Protein AF-A0A7S0GDA2-F1 (afdb_monomer_lite)

Radius of gyration: 19.54 Å; chains: 1; bounding box: 52×42×64 Å

pLDDT: mean 81.96, std 20.24, range [25.19, 98.5]

Secondary structure (DSSP, 8-state):
-HHHHHTTTTS---------SHHHHTTB-TTS-B-HHHHHHHHHHHHHHHT--HHHHHHHHHHHHHHHHHHHHHHHHT---HHHHHHHHHHHHHHHHHHHHHHHHHTT--EEEE-GGGGT-EE-S-TTSPPBPTTHHHHHHHHHHHTS-TTSEEEE-SSEEEETTS-EEE--TTHHHHHHHHHHHHTT-S-EEEEESSSSSBSS-TTT-TT--B-SEEEHHHHHHHHHTT-TTS-HHHHHHHHHHT--EEEEESS-TTS--EEEES--SS----------

Sequence (280 aa):
YGGIVDDMKVFYCIFCFSISSLPVCLFMKKDGFVDVGALRRLHEVAIDKFDFPKETRDEVTALLNECEDMLNGVRLLQELSPKSLDQLVSYGERISVRIMAARLNQIGVAAKSYDAWEVGIITDSTFGDADILKSSAESIRGIFETQVDPNVVAVVTGFIGKDDNGRITTLGRGGSDLTATAIGSACDLDEIQVWKDVDGILTSDPRVVPNASPVRFVSFEEASELAYFGAQVLHPIAMRPAMKKNIPVRVKNSYNPSHEGTVIKKEHDGTHLVSYKIQE

Foldseek 3Di:
DVVVVVVPQPDLDAALDPPPLCLQVVLCPPVRDRPLVVSVVVLVCLCVVLVFDPVLVVVLVVLSVVLVVLSVVCVVVVDADLLSVLSNSQSVLQNVLSSVCRVCVVVVAAADEDELVLLQQEWAPPRQATDGDPRSLVSNQVCCVPPDDPSYHYHYHFQWYAYPVRGIGGNHDQRSLLSQLSNCLSNVPQEGEDEDADLAQWLDDCVVPVPTDADAEAELVRVAVCVVVPSVQGHNNSCVSCQVSQHWYFYHYPVCRPRSYYIYGHDDPDDYSDDPPPDD

InterPro domains:
  IPR001048 Aspartate/glutamate/uridylate kinase [PF00696] (70-253)
  IPR001341 Aspartate kinase [TIGR00657] (36-269)
  IPR036393 Acetylglutamate kinase-like superfamily [G3DSA:3.40.1160.10] (109-264)
  IPR036393 Acetylglutamate kinase-like superfamily [SSF53633] (56-267)
  IPR042199 Aspartokinase/Bifunctional aspartokinase/homoserine dehydrogenase, catalytic domain [G3DSA:1.20.120.1320] (36-108)

Organism: NCBI:txid420281

Structure (mmCIF, N/CA/C/O backbone):
data_AF-A0A7S0GDA2-F1
#
_entry.id   AF-A0A7S0GDA2-F1
#
loop_
_atom_site.group_PDB
_atom_site.id
_atom_site.type_symbol
_atom_site.label_atom_id
_atom_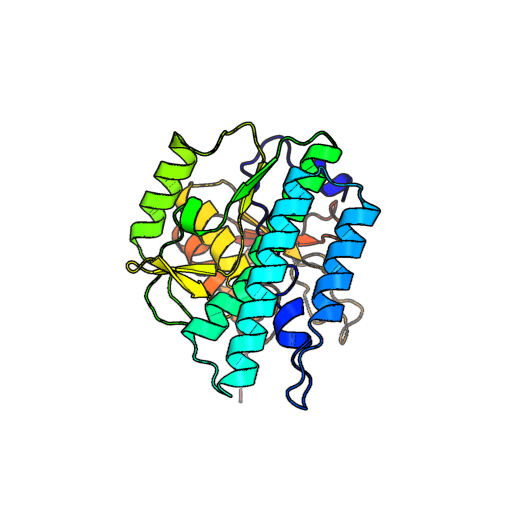site.label_alt_id
_atom_site.label_comp_id
_atom_site.label_asym_id
_atom_site.label_entity_id
_atom_site.label_seq_id
_atom_site.pdbx_PDB_ins_code
_atom_site.Cartn_x
_atom_site.Cartn_y
_atom_site.Cartn_z
_atom_site.occupancy
_atom_site.B_iso_or_equiv
_atom_site.auth_seq_id
_atom_site.auth_comp_id
_atom_site.auth_asym_id
_atom_site.auth_atom_id
_atom_site.pdbx_PDB_model_num
ATOM 1 N N . TYR A 1 1 ? -8.285 -15.935 -3.862 1.00 29.84 1 TYR A N 1
ATOM 2 C CA . TYR A 1 1 ? -8.370 -14.920 -4.937 1.00 29.84 1 TYR A CA 1
ATOM 3 C C . TYR A 1 1 ? -9.804 -14.633 -5.363 1.00 29.84 1 TYR A C 1
ATOM 5 O O . TYR A 1 1 ? -10.265 -13.572 -4.986 1.00 29.84 1 TYR A O 1
ATOM 13 N N . GLY A 1 2 ? -10.532 -15.535 -6.045 1.00 25.95 2 GLY A N 1
ATOM 14 C CA . GLY A 1 2 ? -11.893 -15.251 -6.558 1.00 25.95 2 GLY A CA 1
ATOM 15 C C . GLY A 1 2 ? -12.854 -14.604 -5.547 1.00 25.95 2 GLY A C 1
ATOM 16 O O . GLY A 1 2 ? -13.304 -13.492 -5.773 1.00 25.95 2 GLY A O 1
ATOM 17 N N . GLY A 1 3 ? -13.059 -15.220 -4.377 1.00 30.52 3 GLY A N 1
ATOM 18 C CA . GLY A 1 3 ? -13.956 -14.669 -3.347 1.00 30.52 3 GLY A CA 1
ATOM 19 C C . GLY A 1 3 ? -13.517 -13.345 -2.702 1.00 30.52 3 GLY A C 1
ATOM 20 O O . GLY A 1 3 ? -14.334 -12.707 -2.059 1.00 30.52 3 GLY A O 1
ATOM 21 N N . ILE A 1 4 ? -12.263 -12.904 -2.876 1.00 43.06 4 ILE A N 1
ATOM 22 C CA . ILE A 1 4 ? -11.849 -11.556 -2.443 1.00 43.06 4 ILE A CA 1
ATOM 23 C C . ILE A 1 4 ? -12.366 -10.516 -3.452 1.00 43.06 4 ILE A C 1
ATOM 25 O O . ILE A 1 4 ? -12.653 -9.397 -3.062 1.00 43.06 4 ILE A O 1
ATOM 29 N N . VAL A 1 5 ? -12.499 -10.883 -4.737 1.00 39.38 5 VAL A N 1
ATOM 30 C CA . VAL A 1 5 ? -12.860 -9.988 -5.854 1.00 39.38 5 VAL A CA 1
ATOM 31 C C . VAL A 1 5 ? -14.345 -9.636 -5.881 1.00 39.38 5 VAL A C 1
ATOM 33 O O . VAL A 1 5 ? -14.692 -8.505 -6.213 1.00 39.38 5 VAL A O 1
ATOM 36 N N . ASP A 1 6 ? -15.228 -10.563 -5.511 1.00 31.50 6 ASP A N 1
ATOM 37 C CA . ASP A 1 6 ? -16.669 -10.288 -5.516 1.00 31.50 6 ASP A CA 1
ATOM 38 C C . ASP A 1 6 ? -17.107 -9.297 -4.419 1.00 31.50 6 ASP A C 1
ATOM 40 O O . ASP A 1 6 ? -18.007 -8.496 -4.674 1.00 31.50 6 ASP A O 1
ATOM 44 N N . ASP A 1 7 ? -16.409 -9.260 -3.275 1.00 37.41 7 ASP A N 1
ATOM 45 C CA . ASP A 1 7 ? -16.597 -8.261 -2.204 1.00 37.41 7 ASP A CA 1
ATOM 46 C C . ASP A 1 7 ? -16.145 -6.833 -2.617 1.00 37.41 7 ASP A C 1
ATOM 48 O O . ASP A 1 7 ? -16.533 -5.858 -1.977 1.00 37.41 7 ASP A O 1
ATOM 52 N N . MET A 1 8 ? -15.338 -6.662 -3.680 1.00 39.38 8 MET A N 1
ATOM 53 C CA . MET A 1 8 ? -14.699 -5.368 -4.019 1.00 39.38 8 MET A CA 1
ATOM 54 C C . MET A 1 8 ? -15.615 -4.354 -4.728 1.00 39.38 8 MET A C 1
ATOM 56 O O . MET A 1 8 ? -15.217 -3.211 -4.934 1.00 39.38 8 MET A O 1
ATOM 60 N N . LYS A 1 9 ? -16.817 -4.748 -5.164 1.00 26.55 9 LYS A N 1
ATOM 61 C CA . LYS A 1 9 ? -17.575 -4.048 -6.228 1.00 26.55 9 LYS A CA 1
ATOM 62 C C . LYS A 1 9 ? -18.143 -2.656 -5.886 1.00 26.55 9 LYS A C 1
ATOM 64 O O . LYS A 1 9 ? -18.788 -2.068 -6.750 1.00 26.55 9 LYS A O 1
ATOM 69 N N . VAL A 1 10 ? -17.950 -2.134 -4.668 1.00 25.19 10 VAL A N 1
ATOM 70 C CA . VAL A 1 10 ? -18.546 -0.852 -4.209 1.00 25.19 10 VAL A CA 1
ATOM 71 C C . VAL A 1 10 ? -17.564 0.043 -3.421 1.00 25.19 10 VAL A C 1
ATOM 73 O O . VAL A 1 10 ? -17.940 1.126 -2.988 1.00 25.19 10 VAL A O 1
ATOM 76 N N . PHE A 1 11 ? -16.296 -0.348 -3.250 1.00 28.67 11 PHE A N 1
ATOM 77 C CA . PHE A 1 11 ? -15.336 0.408 -2.429 1.00 28.67 11 PHE A CA 1
ATOM 78 C C . PHE A 1 11 ? -14.127 0.899 -3.232 1.00 28.67 11 PHE A C 1
ATOM 80 O O . PHE A 1 11 ? -13.649 0.210 -4.132 1.00 28.67 11 PHE A O 1
ATOM 87 N N . TYR A 1 12 ? -13.570 2.052 -2.834 1.00 30.59 12 TYR A N 1
ATOM 88 C CA . TYR A 1 12 ? -12.212 2.485 -3.196 1.00 30.59 12 TYR A CA 1
ATOM 89 C C . TYR A 1 12 ? -11.180 1.526 -2.560 1.00 30.59 12 TYR A C 1
ATOM 91 O O . TYR A 1 12 ? -10.489 1.856 -1.595 1.00 30.59 12 TYR A O 1
ATOM 99 N N . CYS A 1 13 ? -11.110 0.292 -3.061 1.00 33.75 13 CYS A N 1
ATOM 100 C CA . CYS A 1 13 ? -10.237 -0.754 -2.539 1.00 33.75 13 CYS A CA 1
ATOM 101 C C . CYS A 1 13 ? -8.794 -0.536 -2.993 1.00 33.75 13 CYS A C 1
ATOM 103 O O . CYS A 1 13 ? -8.382 -0.973 -4.067 1.00 33.75 13 CYS A O 1
ATOM 105 N N . ILE A 1 14 ? -8.012 0.104 -2.128 1.00 42.28 14 ILE A N 1
ATOM 106 C CA . ILE A 1 14 ? -6.579 0.285 -2.331 1.00 42.28 14 ILE A CA 1
ATOM 107 C C . ILE A 1 14 ? -5.850 -0.989 -1.918 1.00 42.28 14 ILE A C 1
ATOM 109 O O . ILE A 1 14 ? -5.727 -1.308 -0.734 1.00 42.28 14 ILE A O 1
ATOM 113 N N . PHE A 1 15 ? -5.336 -1.713 -2.910 1.00 40.47 15 PHE A N 1
ATOM 114 C CA . PHE A 1 15 ? -4.538 -2.914 -2.677 1.00 40.47 15 PHE A CA 1
ATOM 115 C C . PHE A 1 15 ? -3.105 -2.562 -2.298 1.00 40.47 15 PHE A C 1
ATOM 117 O O . PHE A 1 15 ? -2.205 -2.591 -3.132 1.00 40.47 15 PHE A O 1
ATOM 124 N N . CYS A 1 16 ? -2.905 -2.284 -1.012 1.00 40.16 16 CYS A N 1
ATOM 125 C CA . CYS A 1 16 ? -1.583 -2.195 -0.414 1.00 40.16 16 CYS A CA 1
ATOM 126 C C . CYS A 1 16 ? -1.010 -3.609 -0.217 1.00 40.16 16 CYS A C 1
ATOM 128 O O . CYS A 1 16 ? -1.287 -4.290 0.776 1.00 40.16 16 CYS A O 1
ATOM 130 N N . PHE A 1 17 ? -0.287 -4.105 -1.222 1.00 38.12 17 PHE A N 1
ATOM 131 C CA . PHE A 1 17 ? 0.071 -5.518 -1.302 1.00 38.12 17 PHE A CA 1
ATOM 132 C C . PHE A 1 17 ? 1.356 -5.832 -0.536 1.00 38.12 17 PHE A C 1
ATOM 134 O O . PHE A 1 17 ? 2.440 -5.852 -1.110 1.00 38.12 17 PHE A O 1
ATOM 141 N N . SER A 1 18 ? 1.228 -6.191 0.743 1.00 33.31 18 SER A N 1
ATOM 142 C CA . SER A 1 18 ? 2.337 -6.799 1.485 1.00 33.31 18 SER A CA 1
ATOM 143 C C . SER A 1 18 ? 2.575 -8.255 1.033 1.00 33.31 18 SER A C 1
ATOM 145 O O . SER A 1 18 ? 2.450 -9.200 1.814 1.00 33.31 18 SER A O 1
ATOM 147 N N . ILE A 1 19 ? 3.023 -8.447 -0.221 1.00 30.78 19 ILE A N 1
ATOM 148 C CA . ILE A 1 19 ? 4.157 -9.361 -0.401 1.00 30.78 19 ILE A CA 1
ATOM 149 C C . ILE A 1 19 ? 5.263 -8.684 0.383 1.00 30.78 19 ILE A C 1
ATOM 151 O O . ILE A 1 19 ? 5.891 -7.740 -0.084 1.00 30.78 19 ILE A O 1
ATOM 155 N N . SER A 1 20 ? 5.422 -9.161 1.615 1.00 30.55 20 SER A N 1
ATOM 156 C CA . SER A 1 20 ? 6.565 -8.935 2.484 1.00 30.55 20 SER A CA 1
ATOM 157 C C . SER A 1 20 ? 7.797 -8.543 1.673 1.00 30.55 20 SER A C 1
ATOM 159 O O . SER A 1 20 ? 8.184 -9.319 0.803 1.00 30.55 20 SER A O 1
ATOM 161 N N . SER A 1 21 ? 8.463 -7.433 1.992 1.00 32.88 21 SER A N 1
ATOM 162 C CA . SER A 1 21 ? 9.681 -6.927 1.321 1.00 32.88 21 SER A C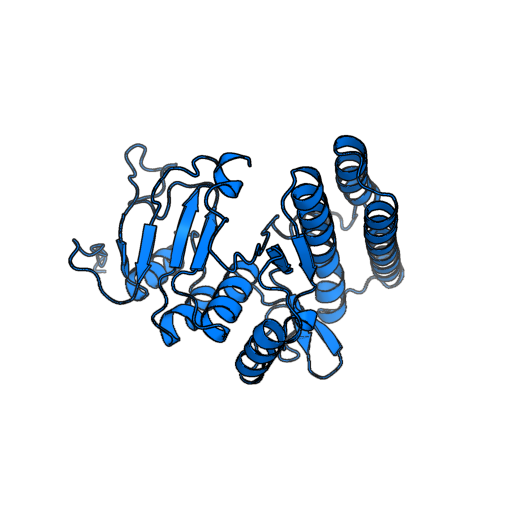A 1
ATOM 163 C C . SER A 1 21 ? 10.916 -7.858 1.417 1.00 32.88 21 SER A C 1
ATOM 165 O O . SER A 1 21 ? 12.040 -7.511 1.050 1.00 32.88 21 SER A O 1
ATOM 167 N N . LEU A 1 22 ? 10.691 -9.100 1.847 1.00 33.91 22 LEU A N 1
ATOM 168 C CA . LEU A 1 22 ? 11.604 -10.230 1.871 1.00 33.91 22 LEU A CA 1
ATOM 169 C C . LEU A 1 22 ? 12.235 -10.598 0.514 1.00 33.91 22 LEU A C 1
ATOM 171 O O . LEU A 1 22 ? 13.381 -11.018 0.574 1.00 33.91 22 LEU A O 1
ATOM 175 N N . PRO A 1 23 ? 11.638 -10.461 -0.690 1.00 37.75 23 PRO A N 1
ATOM 176 C CA . PRO A 1 23 ? 12.334 -10.820 -1.924 1.00 37.75 23 PRO A CA 1
ATOM 177 C C . PRO A 1 23 ? 13.719 -10.183 -2.052 1.00 37.75 23 PRO A C 1
ATOM 179 O O . PRO A 1 23 ? 14.659 -10.879 -2.398 1.00 37.75 23 PRO A O 1
ATOM 182 N N . VAL A 1 24 ? 13.904 -8.911 -1.690 1.00 36.09 24 VAL A N 1
ATOM 183 C CA . VAL A 1 24 ? 15.228 -8.274 -1.802 1.00 36.09 24 VAL A CA 1
ATOM 184 C C . VAL A 1 24 ? 16.072 -8.482 -0.534 1.00 36.09 24 VAL A C 1
ATOM 186 O O . VAL A 1 24 ? 17.230 -8.884 -0.633 1.00 36.09 24 VAL A O 1
ATOM 189 N N . CYS A 1 25 ? 15.498 -8.312 0.665 1.00 33.16 25 CYS A N 1
ATOM 190 C CA . CYS A 1 25 ? 16.247 -8.478 1.922 1.00 33.16 25 CYS A CA 1
ATOM 191 C C . CYS A 1 25 ? 16.570 -9.939 2.290 1.00 33.16 25 CYS A C 1
ATOM 193 O O . CYS A 1 25 ? 17.625 -10.197 2.860 1.00 33.16 25 CYS A O 1
ATOM 195 N N . LEU A 1 26 ? 15.708 -10.907 1.974 1.00 32.47 26 LEU A N 1
ATOM 196 C CA . LEU A 1 26 ? 15.923 -12.333 2.266 1.00 32.47 26 LEU A CA 1
ATOM 197 C C . LEU A 1 26 ? 16.883 -12.990 1.259 1.00 32.47 26 LEU A C 1
ATOM 199 O O . LEU A 1 26 ? 17.512 -13.994 1.592 1.00 32.47 26 LEU A O 1
ATOM 203 N N . PHE A 1 27 ? 17.041 -12.422 0.053 1.00 36.97 27 PHE A N 1
ATOM 204 C CA . PHE A 1 27 ? 18.112 -12.834 -0.862 1.00 36.97 27 PHE A CA 1
ATOM 205 C C . PHE A 1 27 ? 19.490 -12.290 -0.470 1.00 36.97 27 PHE A C 1
ATOM 207 O O . PHE A 1 27 ? 20.475 -12.810 -0.989 1.00 36.97 27 PHE A O 1
ATOM 214 N N . MET A 1 28 ? 19.607 -11.360 0.487 1.00 38.47 28 MET A N 1
ATOM 215 C CA . MET A 1 28 ? 20.886 -11.095 1.156 1.00 38.47 28 MET A CA 1
ATOM 216 C C . MET A 1 28 ? 21.227 -12.284 2.065 1.00 38.47 28 MET A C 1
ATOM 218 O O . MET A 1 28 ? 20.843 -12.332 3.236 1.00 38.47 28 MET A O 1
ATOM 222 N N . LYS A 1 29 ? 21.956 -13.275 1.531 1.00 35.09 29 LYS A N 1
ATOM 223 C CA . LYS A 1 29 ? 22.494 -14.357 2.366 1.00 35.09 29 LYS A CA 1
ATOM 224 C C . LYS A 1 29 ? 23.378 -13.779 3.468 1.00 35.09 29 LYS A C 1
ATOM 226 O O . LYS A 1 29 ? 24.030 -12.752 3.295 1.00 35.09 29 LYS A O 1
ATOM 231 N N . LYS A 1 30 ? 23.489 -14.535 4.563 1.00 39.50 30 LYS A N 1
ATOM 232 C CA . LYS A 1 30 ? 24.365 -14.255 5.715 1.00 39.50 30 LYS A CA 1
ATOM 233 C C . LYS A 1 30 ? 25.849 -14.051 5.340 1.00 39.50 30 LYS A C 1
ATOM 235 O O . LYS A 1 30 ? 26.601 -13.512 6.141 1.00 39.50 30 LYS A O 1
ATOM 240 N N . ASP A 1 31 ? 26.222 -14.444 4.120 1.00 45.25 31 ASP A N 1
ATOM 241 C CA . ASP A 1 31 ? 27.558 -14.363 3.520 1.00 45.25 31 ASP A CA 1
ATOM 242 C C . ASP A 1 31 ? 27.729 -13.173 2.540 1.00 45.25 31 ASP A C 1
ATOM 244 O O . ASP A 1 31 ? 28.700 -13.127 1.788 1.00 45.25 31 ASP A O 1
ATOM 248 N N . GLY A 1 32 ? 26.773 -12.236 2.476 1.00 51.00 32 GLY A N 1
ATOM 249 C CA . GLY A 1 32 ? 26.854 -11.021 1.644 1.00 51.00 32 GLY A CA 1
ATOM 250 C C . GLY A 1 32 ? 26.551 -11.204 0.148 1.00 51.00 32 GLY A C 1
ATOM 251 O O . GLY A 1 32 ? 26.599 -10.239 -0.611 1.00 51.00 32 GLY A O 1
ATOM 252 N N . PHE A 1 33 ? 26.206 -12.416 -0.294 1.00 54.00 33 PHE A N 1
ATOM 253 C CA . PHE A 1 33 ? 25.793 -12.687 -1.675 1.00 54.00 33 PHE A CA 1
ATOM 254 C C . PHE A 1 33 ? 24.285 -12.508 -1.871 1.00 54.00 33 PHE A C 1
ATOM 256 O O . PHE A 1 33 ? 23.493 -13.131 -1.162 1.00 54.00 33 PHE A O 1
ATOM 263 N N . VAL A 1 34 ? 23.909 -11.736 -2.895 1.00 60.56 34 VAL A N 1
ATOM 264 C CA . VAL A 1 34 ? 22.533 -11.624 -3.401 1.00 60.56 34 VAL A CA 1
ATOM 265 C C . VAL A 1 34 ? 22.393 -12.461 -4.672 1.00 60.56 34 VAL A C 1
ATOM 267 O O . VAL A 1 34 ? 23.070 -12.187 -5.662 1.00 60.56 34 VAL A O 1
ATOM 270 N N . ASP A 1 35 ? 21.523 -13.481 -4.669 1.00 66.62 35 ASP A N 1
ATOM 271 C CA . ASP A 1 35 ? 21.169 -14.216 -5.899 1.00 66.62 35 ASP A CA 1
ATOM 272 C C . ASP A 1 35 ? 20.150 -13.404 -6.706 1.00 66.62 35 ASP A C 1
ATOM 274 O O . ASP A 1 35 ? 18.941 -13.638 -6.676 1.00 66.62 35 ASP A O 1
ATOM 278 N N . VAL A 1 36 ? 20.684 -12.429 -7.440 1.00 68.19 36 VAL A N 1
ATOM 279 C CA . VAL A 1 36 ? 19.959 -11.596 -8.405 1.00 68.19 36 VAL A CA 1
ATOM 280 C C . VAL A 1 36 ? 19.147 -12.461 -9.383 1.00 68.19 36 VAL A C 1
ATOM 282 O O . VAL A 1 36 ? 17.979 -12.184 -9.658 1.00 68.19 36 VAL A O 1
ATOM 285 N N . GLY A 1 37 ? 19.723 -13.581 -9.830 1.00 73.12 37 GLY A N 1
ATOM 286 C CA . GLY A 1 37 ? 19.054 -14.519 -10.723 1.00 73.12 37 GLY A CA 1
ATOM 287 C C . GLY A 1 37 ? 17.836 -15.195 -10.089 1.00 73.12 37 GLY A C 1
ATOM 288 O O . GLY A 1 37 ? 16.884 -15.498 -10.801 1.00 73.12 37 GLY A O 1
ATOM 289 N N . ALA A 1 38 ? 17.819 -15.435 -8.775 1.00 71.56 38 ALA A N 1
ATOM 290 C CA . ALA A 1 38 ? 16.647 -15.983 -8.088 1.00 71.56 38 ALA A CA 1
ATOM 291 C C . ALA A 1 38 ? 15.507 -14.964 -7.997 1.00 71.56 38 ALA A C 1
ATOM 293 O O . ALA A 1 38 ? 14.356 -15.335 -8.234 1.00 71.56 38 ALA A O 1
ATOM 294 N N . LEU A 1 39 ? 15.827 -13.694 -7.723 1.00 71.75 39 LEU A N 1
ATOM 295 C CA . LEU A 1 39 ? 14.851 -12.603 -7.741 1.00 71.75 39 LEU A CA 1
ATOM 296 C C . LEU A 1 39 ? 14.214 -12.468 -9.130 1.00 71.75 39 LEU A C 1
ATOM 298 O O . LEU A 1 39 ? 12.988 -12.429 -9.242 1.00 71.75 39 LEU A O 1
ATOM 302 N N . ARG A 1 40 ? 15.035 -12.468 -10.185 1.00 80.75 40 ARG A N 1
ATOM 303 C CA . ARG A 1 40 ? 14.584 -12.446 -11.581 1.00 80.75 40 ARG A CA 1
ATOM 304 C C . ARG A 1 40 ? 13.694 -13.647 -11.918 1.00 80.75 40 ARG A C 1
ATOM 306 O O . ARG A 1 40 ? 12.547 -13.454 -12.315 1.00 80.75 40 ARG A O 1
ATOM 313 N N . ARG A 1 41 ? 14.171 -14.877 -11.672 1.00 81.56 41 ARG A N 1
ATOM 314 C CA . ARG A 1 41 ? 13.423 -16.124 -11.943 1.00 81.56 41 ARG A CA 1
ATOM 315 C C . ARG A 1 41 ? 12.049 -16.146 -11.270 1.00 81.56 41 ARG A C 1
ATOM 317 O O . ARG A 1 41 ? 11.100 -16.626 -11.876 1.00 81.56 41 ARG A O 1
ATOM 324 N N . LEU A 1 42 ? 11.925 -15.637 -10.040 1.00 78.62 42 LEU A N 1
ATOM 325 C CA . LEU A 1 42 ? 10.645 -15.594 -9.322 1.00 78.62 42 LEU A CA 1
ATOM 326 C C . LEU A 1 42 ? 9.596 -14.747 -10.061 1.00 78.62 42 LEU A C 1
ATOM 328 O O . LEU A 1 42 ? 8.442 -15.163 -10.174 1.00 78.62 42 LEU A O 1
ATOM 332 N N . HIS A 1 43 ? 9.998 -13.590 -10.588 1.00 79.94 43 HIS A N 1
ATOM 333 C CA . HIS A 1 43 ? 9.104 -12.680 -11.303 1.00 79.94 43 HIS A CA 1
ATOM 334 C C . HIS A 1 43 ? 8.857 -13.125 -12.749 1.00 79.94 43 HIS A C 1
ATOM 336 O O . HIS A 1 43 ? 7.715 -13.096 -13.196 1.00 79.94 43 HIS A O 1
ATOM 342 N N . GLU A 1 44 ? 9.878 -13.617 -13.455 1.00 82.19 44 GLU A N 1
ATOM 343 C CA . GLU A 1 44 ? 9.732 -14.170 -14.811 1.00 82.19 44 GLU A CA 1
ATOM 344 C C . GLU A 1 44 ? 8.793 -15.388 -14.821 1.00 82.19 44 GLU A C 1
ATOM 346 O O . GLU A 1 44 ? 7.857 -15.430 -15.616 1.00 82.19 44 GLU A O 1
ATOM 351 N N . VAL A 1 45 ? 8.921 -16.309 -13.853 1.00 84.56 45 VAL A N 1
ATOM 352 C CA . VAL A 1 45 ? 7.975 -17.431 -13.687 1.00 84.56 45 VAL A CA 1
ATOM 353 C C . VAL A 1 45 ? 6.551 -16.945 -13.406 1.00 84.56 45 VAL A C 1
ATOM 355 O O . VAL A 1 45 ? 5.602 -17.569 -13.877 1.00 84.56 45 VAL A O 1
ATOM 358 N N . ALA A 1 46 ? 6.363 -15.850 -12.662 1.00 79.38 46 ALA A N 1
ATOM 359 C CA . ALA A 1 46 ? 5.034 -15.277 -12.455 1.00 79.38 46 ALA A CA 1
ATOM 360 C C . ALA A 1 46 ? 4.461 -14.677 -13.753 1.00 79.38 46 ALA A C 1
ATOM 362 O O . ALA A 1 46 ? 3.294 -14.915 -14.061 1.00 79.38 46 ALA A O 1
ATOM 363 N N . ILE A 1 47 ? 5.281 -13.957 -14.526 1.00 85.19 47 ILE A N 1
ATOM 364 C CA . ILE A 1 47 ? 4.892 -13.355 -15.808 1.00 85.19 47 ILE A CA 1
ATOM 365 C C . ILE A 1 47 ? 4.503 -14.425 -16.829 1.00 85.19 47 ILE A C 1
ATOM 367 O O . ILE A 1 47 ? 3.425 -14.343 -17.418 1.00 85.19 47 ILE A O 1
ATOM 371 N N . ASP A 1 48 ? 5.343 -15.444 -17.008 1.00 87.06 48 ASP A N 1
ATOM 372 C CA . ASP A 1 48 ? 5.109 -16.513 -17.981 1.00 87.06 48 ASP A CA 1
ATOM 373 C C . ASP A 1 48 ? 3.946 -17.426 -17.564 1.00 87.06 48 ASP A C 1
ATOM 375 O O . ASP A 1 48 ? 3.170 -17.864 -18.410 1.00 87.06 48 ASP A O 1
ATOM 379 N N . LYS A 1 49 ? 3.755 -17.675 -16.260 1.00 88.56 49 LYS A N 1
ATOM 380 C CA . LYS A 1 49 ? 2.625 -18.473 -15.748 1.00 88.56 49 LYS A CA 1
ATOM 381 C C . LYS A 1 49 ? 1.262 -17.837 -16.026 1.00 88.56 49 LYS A C 1
ATOM 383 O O . LYS A 1 49 ? 0.279 -18.565 -16.165 1.00 88.56 49 LYS A O 1
ATOM 388 N N . PHE A 1 50 ? 1.184 -16.508 -16.025 1.00 87.81 50 PHE A N 1
ATOM 389 C CA . PHE A 1 50 ? -0.062 -15.783 -16.266 1.00 87.81 50 PHE A CA 1
ATOM 390 C C . PHE A 1 50 ? -0.192 -15.244 -17.692 1.00 87.81 50 PHE A C 1
ATOM 392 O O . PHE A 1 50 ? -1.266 -14.749 -18.016 1.00 87.81 50 PHE A O 1
ATOM 399 N N . ASP A 1 51 ? 0.843 -15.360 -18.528 1.00 91.44 51 ASP A N 1
ATOM 400 C CA . ASP A 1 51 ? 0.897 -14.817 -19.892 1.00 91.44 51 ASP A CA 1
ATOM 401 C C . ASP A 1 51 ? 0.488 -13.330 -19.941 1.00 91.44 51 ASP A C 1
ATOM 403 O O . ASP A 1 51 ? -0.490 -12.928 -20.575 1.00 91.44 51 ASP A O 1
ATOM 407 N N . PHE A 1 52 ? 1.185 -12.498 -19.155 1.00 91.06 52 PHE A N 1
ATOM 408 C CA . PHE A 1 52 ? 0.888 -11.062 -19.117 1.00 91.06 52 PHE A CA 1
ATOM 409 C C . PHE A 1 52 ? 1.221 -10.364 -20.449 1.00 91.06 52 PHE A C 1
ATOM 411 O O . PHE A 1 52 ? 2.183 -10.760 -21.121 1.00 91.06 52 PHE A O 1
ATOM 418 N N . PRO A 1 53 ? 0.488 -9.281 -20.793 1.00 89.31 53 PRO A N 1
ATOM 419 C CA . PRO A 1 53 ? 0.769 -8.457 -21.965 1.00 89.31 53 PRO A CA 1
ATOM 420 C C . PRO A 1 53 ? 2.223 -7.984 -22.032 1.00 89.31 53 PRO A C 1
ATOM 422 O O . PRO A 1 53 ? 2.904 -7.833 -21.009 1.00 89.31 53 PRO A O 1
ATOM 425 N N . LYS A 1 54 ? 2.688 -7.707 -23.254 1.00 92.31 54 LYS A N 1
ATOM 426 C CA . LYS A 1 54 ? 4.065 -7.274 -23.514 1.00 92.31 54 LYS A CA 1
ATOM 427 C C . LYS A 1 54 ? 4.417 -6.014 -22.721 1.00 92.31 54 LYS A C 1
ATOM 429 O O . LYS A 1 54 ? 5.517 -5.921 -22.200 1.00 92.31 54 LYS A O 1
ATOM 434 N N . GLU A 1 55 ? 3.472 -5.095 -22.579 1.00 92.94 55 GLU A N 1
ATOM 435 C CA . GLU A 1 55 ? 3.619 -3.831 -21.860 1.00 92.94 55 GLU A CA 1
ATOM 436 C C . GLU A 1 55 ? 3.961 -4.068 -20.379 1.00 92.94 55 GLU A C 1
ATOM 438 O O . GLU A 1 55 ? 4.940 -3.524 -19.874 1.00 92.94 55 GLU A O 1
ATOM 443 N N . THR A 1 56 ? 3.218 -4.950 -19.698 1.00 91.94 56 THR A N 1
ATOM 444 C CA . THR A 1 56 ? 3.496 -5.344 -18.305 1.00 91.94 56 THR A CA 1
ATOM 445 C C . THR A 1 56 ? 4.831 -6.078 -18.182 1.00 91.94 56 THR A C 1
ATOM 447 O O . THR A 1 56 ? 5.573 -5.856 -17.225 1.00 91.94 56 THR A O 1
ATOM 450 N N . ARG A 1 57 ? 5.144 -6.962 -19.139 1.00 92.94 57 ARG A N 1
ATOM 451 C CA . ARG A 1 57 ? 6.413 -7.703 -19.169 1.00 92.94 57 ARG A CA 1
ATOM 452 C C . ARG A 1 57 ? 7.597 -6.743 -19.285 1.00 92.94 57 ARG A C 1
ATOM 454 O O . ARG A 1 57 ? 8.500 -6.816 -18.459 1.00 92.94 57 ARG A O 1
ATOM 461 N N . ASP A 1 58 ? 7.560 -5.828 -20.251 1.00 94.75 58 ASP A N 1
ATOM 462 C CA . ASP A 1 58 ? 8.601 -4.825 -20.480 1.00 94.75 58 ASP A CA 1
ATOM 463 C C . ASP A 1 58 ? 8.804 -3.936 -19.238 1.00 94.75 58 ASP A C 1
ATOM 465 O O . ASP A 1 58 ? 9.942 -3.697 -18.836 1.00 94.75 58 ASP A O 1
ATOM 469 N N . GLU A 1 59 ? 7.717 -3.491 -18.594 1.00 94.50 59 GLU A N 1
ATOM 470 C CA . GLU A 1 59 ? 7.775 -2.649 -17.392 1.00 94.50 59 GLU A CA 1
ATOM 471 C C . GLU A 1 59 ? 8.405 -3.379 -16.192 1.00 94.50 59 GLU A C 1
ATOM 473 O O . GLU A 1 59 ? 9.298 -2.843 -15.530 1.00 94.50 59 GLU A O 1
ATOM 478 N N . VAL A 1 60 ? 8.006 -4.629 -15.926 1.00 91.38 60 VAL A N 1
ATOM 479 C CA . VAL A 1 60 ? 8.612 -5.428 -14.847 1.00 91.38 60 VAL A CA 1
ATOM 480 C C . VAL A 1 60 ? 10.065 -5.785 -15.168 1.00 91.38 60 VAL A C 1
ATOM 482 O O . VAL A 1 60 ? 10.914 -5.725 -14.279 1.00 91.38 60 VAL A O 1
ATOM 485 N N . THR A 1 61 ? 10.392 -6.108 -16.422 1.00 92.56 61 THR A N 1
ATOM 486 C CA . THR A 1 61 ? 11.779 -6.353 -16.844 1.00 92.56 61 THR A CA 1
ATOM 487 C C . THR A 1 61 ? 12.651 -5.106 -16.676 1.00 92.56 61 THR A C 1
ATOM 489 O O . THR A 1 61 ? 13.784 -5.240 -16.218 1.00 92.56 61 THR A O 1
ATOM 492 N N . ALA A 1 62 ? 12.142 -3.904 -16.964 1.00 95.31 62 ALA A N 1
ATOM 493 C CA . ALA A 1 62 ? 12.869 -2.657 -16.723 1.00 95.31 62 ALA A CA 1
ATOM 494 C C . ALA A 1 62 ? 13.183 -2.454 -15.229 1.00 95.31 62 ALA A C 1
ATOM 496 O O . ALA A 1 62 ? 14.342 -2.242 -14.875 1.00 95.31 62 ALA A O 1
ATOM 497 N N . LEU A 1 63 ? 12.189 -2.620 -14.347 1.00 93.12 63 LEU A N 1
ATOM 498 C CA . LEU A 1 63 ? 12.378 -2.522 -12.891 1.00 93.12 63 LEU A CA 1
ATOM 499 C C . LEU A 1 63 ? 13.334 -3.582 -12.332 1.00 93.12 63 LEU A C 1
ATOM 501 O O . LEU A 1 63 ? 14.097 -3.298 -11.409 1.00 93.12 63 LEU A O 1
ATOM 505 N N . LEU A 1 64 ? 13.305 -4.801 -12.881 1.00 89.62 64 LEU A N 1
ATOM 506 C CA . LEU A 1 64 ? 14.282 -5.831 -12.538 1.00 89.62 64 LEU A CA 1
ATOM 507 C C . LEU A 1 64 ? 15.686 -5.371 -12.930 1.00 89.62 64 LEU A C 1
ATOM 509 O O . LEU A 1 64 ? 16.547 -5.346 -12.060 1.00 89.62 64 LEU A O 1
ATOM 513 N N . ASN A 1 65 ? 15.903 -4.938 -14.177 1.00 93.19 65 ASN A N 1
ATOM 514 C CA . ASN A 1 65 ? 17.207 -4.457 -14.652 1.00 93.19 65 ASN A CA 1
ATOM 515 C C . ASN A 1 65 ? 17.754 -3.306 -13.777 1.00 93.19 65 ASN A C 1
ATOM 517 O O . ASN A 1 65 ? 18.900 -3.377 -13.340 1.00 93.19 65 ASN A O 1
ATOM 521 N N . GLU A 1 66 ? 16.927 -2.305 -13.441 1.00 93.88 66 GLU A N 1
ATOM 522 C CA . GLU A 1 66 ? 17.291 -1.208 -12.519 1.00 93.88 66 GLU A CA 1
ATOM 523 C C . GLU A 1 66 ? 17.750 -1.724 -11.138 1.00 93.88 66 GLU A C 1
ATOM 525 O O . GLU A 1 66 ? 18.692 -1.194 -10.538 1.00 93.88 66 GLU A O 1
ATOM 530 N N . CYS A 1 67 ? 17.106 -2.779 -10.631 1.00 89.62 67 CYS A N 1
ATOM 531 C CA . CYS A 1 67 ? 17.476 -3.443 -9.382 1.00 89.62 67 CYS A CA 1
ATOM 532 C C . CYS A 1 67 ? 18.804 -4.216 -9.506 1.00 89.62 67 CYS A C 1
ATOM 534 O O . CYS A 1 67 ? 19.652 -4.121 -8.615 1.00 89.62 67 CYS A O 1
ATOM 536 N N . GLU A 1 68 ? 19.033 -4.934 -10.614 1.00 87.88 68 GLU A N 1
ATOM 537 C CA . GLU A 1 68 ? 20.298 -5.645 -10.867 1.00 87.88 68 GLU A CA 1
ATOM 538 C C . GLU A 1 68 ? 21.481 -4.671 -10.984 1.00 87.88 68 GLU A C 1
ATOM 540 O O . GLU A 1 68 ? 22.542 -4.918 -10.405 1.00 87.88 68 GLU A O 1
ATOM 545 N N . ASP A 1 69 ? 21.298 -3.545 -11.677 1.00 91.38 69 ASP A N 1
ATOM 546 C CA . ASP A 1 69 ? 22.309 -2.493 -11.814 1.00 91.38 69 ASP A CA 1
ATOM 547 C C . ASP A 1 69 ? 22.633 -1.844 -10.462 1.00 91.38 69 ASP A C 1
ATOM 549 O O . ASP A 1 69 ? 23.808 -1.676 -10.116 1.00 91.38 69 ASP A O 1
ATOM 553 N N . MET A 1 70 ? 21.617 -1.555 -9.640 1.00 90.19 70 MET A N 1
ATOM 554 C CA . MET A 1 70 ? 21.817 -1.046 -8.281 1.00 90.19 70 MET A CA 1
ATOM 555 C C . MET A 1 70 ? 22.567 -2.049 -7.390 1.00 90.19 70 MET A C 1
ATOM 557 O O . MET A 1 70 ? 23.518 -1.664 -6.703 1.00 90.19 70 MET A O 1
ATOM 561 N N . LEU A 1 71 ? 22.201 -3.334 -7.424 1.00 84.69 71 LEU A N 1
ATOM 562 C CA . LEU A 1 71 ? 22.891 -4.395 -6.680 1.00 84.69 71 LEU A CA 1
ATOM 563 C C . LEU A 1 71 ? 24.343 -4.577 -7.146 1.00 84.69 71 LEU A C 1
ATOM 565 O O . LEU A 1 71 ? 25.239 -4.772 -6.322 1.00 84.69 71 LEU A O 1
ATOM 569 N N . ASN A 1 72 ? 24.604 -4.459 -8.449 1.00 85.88 72 ASN A N 1
ATOM 570 C CA . ASN A 1 72 ? 25.960 -4.447 -8.992 1.00 85.88 72 ASN A CA 1
ATOM 571 C C . ASN A 1 72 ? 26.757 -3.222 -8.525 1.00 85.88 72 ASN A C 1
ATOM 573 O O . ASN A 1 72 ? 27.918 -3.379 -8.148 1.00 85.88 72 ASN A O 1
ATOM 577 N N . GLY A 1 73 ? 26.147 -2.035 -8.480 1.00 88.44 73 GLY A N 1
ATOM 578 C CA . GLY A 1 73 ? 26.759 -0.825 -7.927 1.00 88.44 73 GLY A CA 1
ATOM 579 C C . GLY A 1 73 ? 27.168 -0.996 -6.461 1.00 88.44 73 GLY A C 1
ATOM 580 O O . GLY A 1 73 ? 28.330 -0.780 -6.120 1.00 88.44 73 GLY A O 1
ATOM 581 N N . VAL A 1 74 ? 26.255 -1.483 -5.614 1.00 86.12 74 VAL A N 1
ATOM 582 C CA . VAL A 1 74 ? 26.522 -1.795 -4.194 1.00 86.12 74 VAL A CA 1
ATOM 583 C C . VAL A 1 74 ? 27.655 -2.818 -4.055 1.00 86.12 74 VAL A C 1
ATOM 585 O O . VAL A 1 74 ? 28.575 -2.625 -3.262 1.00 86.12 74 VAL A O 1
ATOM 588 N N . ARG A 1 75 ? 27.653 -3.877 -4.876 1.00 82.44 75 ARG A N 1
ATOM 589 C CA . ARG A 1 75 ? 28.712 -4.902 -4.896 1.00 82.44 75 ARG A CA 1
ATOM 590 C C . ARG A 1 75 ? 30.076 -4.352 -5.331 1.00 82.44 75 ARG A C 1
ATOM 592 O O . ARG A 1 75 ? 31.094 -4.844 -4.849 1.00 82.44 75 ARG A O 1
ATOM 599 N N . LEU A 1 76 ? 30.125 -3.383 -6.243 1.00 86.56 76 LEU A N 1
ATOM 600 C CA . LEU A 1 76 ? 31.379 -2.777 -6.707 1.00 86.56 76 LEU A CA 1
ATOM 601 C C . LEU A 1 76 ? 31.935 -1.751 -5.712 1.00 86.56 76 LEU A C 1
ATOM 603 O O . LEU A 1 76 ? 33.145 -1.701 -5.516 1.00 86.56 76 LEU A O 1
ATOM 607 N N . LEU A 1 77 ? 31.062 -0.964 -5.078 1.00 89.50 77 LEU A N 1
ATOM 608 C CA . LEU A 1 77 ? 31.444 0.058 -4.098 1.00 89.50 77 LEU A CA 1
ATOM 609 C C . LEU A 1 77 ? 31.697 -0.513 -2.694 1.00 89.50 77 LEU A C 1
ATOM 611 O O . LEU A 1 77 ? 32.406 0.112 -1.915 1.00 89.50 77 LEU A O 1
ATOM 615 N N . GLN A 1 78 ? 31.132 -1.686 -2.376 1.00 84.69 78 GLN A N 1
ATOM 616 C CA . GLN A 1 78 ? 31.111 -2.274 -1.026 1.00 84.69 78 GLN A CA 1
ATOM 617 C C . GLN A 1 78 ? 30.464 -1.346 0.026 1.00 84.69 78 GLN A C 1
ATOM 619 O O . GLN A 1 78 ? 30.756 -1.430 1.217 1.00 84.69 78 GLN A O 1
ATOM 624 N N . GLU A 1 79 ? 29.546 -0.480 -0.415 1.00 86.06 79 GLU A N 1
ATOM 625 C CA . GLU A 1 79 ? 28.838 0.497 0.413 1.00 86.06 79 GLU A CA 1
ATOM 626 C C . GLU A 1 79 ? 27.333 0.470 0.104 1.00 86.06 79 GLU A C 1
ATOM 628 O O . GLU A 1 79 ? 26.919 0.408 -1.056 1.00 86.06 79 GLU A O 1
ATOM 633 N N . LEU A 1 80 ? 26.506 0.542 1.151 1.00 88.19 80 LEU A N 1
ATOM 634 C CA . LEU A 1 80 ? 25.049 0.617 1.053 1.00 88.19 80 LEU A CA 1
ATOM 635 C C . LEU A 1 80 ? 24.524 1.688 2.018 1.00 88.19 80 LEU A C 1
ATOM 637 O O . LEU A 1 80 ? 24.324 1.431 3.203 1.00 88.19 80 LEU A O 1
ATOM 641 N N . SER A 1 81 ? 24.308 2.902 1.506 1.00 93.25 81 SER A N 1
ATOM 642 C CA . SER A 1 81 ? 23.690 3.983 2.287 1.00 93.25 81 SER A CA 1
ATOM 643 C C . SER A 1 81 ? 22.206 3.689 2.582 1.00 93.25 81 SER A C 1
ATOM 645 O O . SER A 1 81 ? 21.567 3.009 1.774 1.00 93.25 81 SER A O 1
ATOM 647 N N . PRO A 1 82 ? 21.603 4.248 3.652 1.00 93.50 82 PRO A N 1
ATOM 648 C CA . PRO A 1 82 ? 20.166 4.107 3.923 1.00 93.50 82 PRO A CA 1
ATOM 649 C C . PRO A 1 82 ? 19.273 4.534 2.747 1.00 93.50 82 PRO A C 1
ATOM 651 O O . PRO A 1 82 ? 18.340 3.826 2.390 1.00 93.50 82 PRO A O 1
ATOM 654 N N . LYS A 1 83 ? 19.626 5.625 2.052 1.00 94.94 83 LYS A N 1
ATOM 655 C CA . LYS A 1 83 ? 18.949 6.060 0.816 1.00 94.94 83 LYS A CA 1
ATOM 656 C C . LYS A 1 83 ? 19.032 5.003 -0.294 1.00 94.94 83 LYS A C 1
ATOM 658 O O . LYS A 1 83 ? 18.066 4.777 -1.018 1.00 94.94 83 LYS A O 1
ATOM 663 N N . SER A 1 84 ? 20.200 4.382 -0.463 1.00 93.06 84 SER A N 1
ATOM 664 C CA . SER A 1 84 ? 20.397 3.317 -1.453 1.00 93.06 84 SER A CA 1
ATOM 665 C C . SER A 1 84 ? 19.598 2.064 -1.089 1.00 93.06 84 SER A C 1
ATOM 667 O O . SER A 1 84 ? 19.077 1.406 -1.983 1.00 93.06 84 SER A O 1
ATOM 669 N N . LEU A 1 85 ? 19.476 1.753 0.207 1.00 90.75 85 LEU A N 1
ATOM 670 C CA . LEU A 1 85 ? 18.652 0.656 0.707 1.00 90.75 85 LEU A CA 1
ATOM 671 C C . LEU A 1 85 ? 17.160 0.907 0.443 1.00 90.75 85 LEU A C 1
ATOM 673 O O . LEU A 1 85 ? 16.508 0.016 -0.091 1.00 90.75 85 LEU A O 1
ATOM 677 N N . ASP A 1 86 ? 16.645 2.107 0.725 1.00 94.94 86 ASP A N 1
ATOM 678 C CA . ASP A 1 86 ? 15.243 2.472 0.467 1.00 94.94 86 ASP A CA 1
ATOM 679 C C . ASP A 1 86 ? 14.877 2.342 -1.020 1.00 94.94 86 ASP A C 1
ATOM 681 O O . ASP A 1 86 ? 13.877 1.709 -1.368 1.00 94.94 86 ASP A O 1
ATOM 685 N N . GLN A 1 87 ? 15.731 2.851 -1.917 1.00 94.62 87 GLN A N 1
ATOM 686 C CA . GLN A 1 87 ? 15.576 2.644 -3.361 1.00 94.62 87 GLN A CA 1
ATOM 687 C C . GLN A 1 87 ? 15.576 1.147 -3.715 1.00 94.62 87 GLN A C 1
ATOM 689 O O . GLN A 1 87 ? 14.710 0.697 -4.466 1.00 94.62 87 GLN A O 1
ATOM 694 N N . LEU A 1 88 ? 16.519 0.373 -3.167 1.00 88.94 88 LEU A N 1
ATOM 695 C CA . LEU A 1 88 ? 16.697 -1.048 -3.463 1.00 88.94 88 LEU A CA 1
ATOM 696 C C . LEU A 1 88 ? 15.501 -1.907 -3.015 1.00 88.94 88 LEU A C 1
ATOM 698 O O . LEU A 1 88 ? 15.053 -2.774 -3.765 1.00 88.94 88 LEU A O 1
ATOM 702 N N . VAL A 1 89 ? 14.947 -1.676 -1.823 1.00 88.12 89 VAL A N 1
ATOM 703 C CA . VAL A 1 89 ? 13.774 -2.439 -1.359 1.00 88.12 89 VAL A CA 1
ATOM 704 C C . VAL A 1 89 ? 12.482 -2.005 -2.056 1.00 88.12 89 VAL A C 1
ATOM 706 O O . VAL A 1 89 ? 11.576 -2.827 -2.205 1.00 88.12 89 VAL A O 1
ATOM 709 N N . SER A 1 90 ? 12.409 -0.766 -2.564 1.00 92.38 90 SER A N 1
ATOM 710 C CA . SER A 1 90 ? 11.221 -0.259 -3.269 1.00 92.38 90 SER A CA 1
ATOM 711 C C . SER A 1 90 ? 10.855 -1.051 -4.528 1.00 92.38 90 SER A C 1
ATOM 713 O O . SER A 1 90 ? 9.674 -1.156 -4.856 1.00 92.38 90 SER A O 1
ATOM 715 N N . TYR A 1 91 ? 11.832 -1.661 -5.215 1.00 91.25 91 TYR A N 1
ATOM 716 C CA . TYR A 1 91 ? 11.569 -2.452 -6.423 1.00 91.25 91 TYR A CA 1
ATOM 717 C C . TYR A 1 91 ? 10.596 -3.611 -6.167 1.00 91.25 91 TYR A C 1
ATOM 719 O O . TYR A 1 91 ? 9.783 -3.910 -7.039 1.00 91.25 91 TYR A O 1
ATOM 727 N N . GLY A 1 92 ? 10.622 -4.226 -4.977 1.00 85.25 92 GLY A N 1
ATOM 728 C CA . GLY A 1 92 ? 9.708 -5.320 -4.628 1.00 85.25 92 GLY A CA 1
ATOM 729 C C . GLY A 1 92 ? 8.239 -4.888 -4.636 1.00 85.25 92 GLY A C 1
ATOM 730 O O . GLY A 1 92 ? 7.407 -5.541 -5.266 1.00 85.25 92 GLY A O 1
ATOM 731 N N . GLU A 1 93 ? 7.933 -3.756 -4.002 1.00 86.50 93 GLU A N 1
ATOM 732 C CA . GLU A 1 93 ? 6.591 -3.156 -3.983 1.00 86.50 93 GLU A CA 1
ATOM 733 C C . GLU A 1 93 ? 6.175 -2.706 -5.395 1.00 86.50 93 GLU A C 1
ATOM 735 O O . GLU A 1 93 ? 5.115 -3.099 -5.890 1.00 86.50 93 GLU A O 1
ATOM 740 N N . ARG A 1 94 ? 7.050 -1.958 -6.090 1.00 93.75 94 ARG A N 1
ATOM 741 C CA . ARG A 1 94 ? 6.813 -1.424 -7.447 1.00 93.75 94 ARG A CA 1
ATOM 742 C C . ARG A 1 94 ? 6.500 -2.531 -8.460 1.00 93.75 94 ARG A C 1
ATOM 744 O O . ARG A 1 94 ? 5.566 -2.388 -9.250 1.00 93.75 94 ARG A O 1
ATOM 751 N N . ILE A 1 95 ? 7.234 -3.645 -8.433 1.00 90.81 95 ILE A N 1
ATOM 752 C CA . ILE A 1 95 ? 6.976 -4.803 -9.304 1.00 90.81 95 ILE A CA 1
ATOM 753 C C . ILE A 1 95 ? 5.674 -5.515 -8.900 1.00 90.81 95 ILE A C 1
ATOM 755 O O . ILE A 1 95 ? 4.864 -5.856 -9.767 1.00 90.81 95 ILE A O 1
ATOM 759 N N . SER A 1 96 ? 5.442 -5.708 -7.596 1.00 88.12 96 SER A N 1
ATOM 760 C CA . SER A 1 96 ? 4.274 -6.441 -7.087 1.00 88.12 96 SER A CA 1
ATOM 761 C C . SER A 1 96 ? 2.949 -5.801 -7.504 1.00 88.12 96 SER A C 1
ATOM 763 O O . SER A 1 96 ? 2.045 -6.510 -7.952 1.00 88.12 96 SER A O 1
ATOM 765 N N . VAL A 1 97 ? 2.830 -4.469 -7.432 1.00 91.50 97 VAL A N 1
ATOM 766 C CA . VAL A 1 97 ? 1.585 -3.780 -7.819 1.00 91.50 97 VAL A CA 1
ATOM 767 C C . VAL A 1 97 ? 1.290 -3.858 -9.314 1.00 91.50 97 VAL A C 1
ATOM 769 O O . VAL A 1 97 ? 0.127 -3.985 -9.691 1.00 91.50 97 VAL A O 1
ATOM 772 N N . ARG A 1 98 ? 2.321 -3.856 -10.167 1.00 93.12 98 ARG A N 1
ATOM 773 C CA . ARG A 1 98 ? 2.184 -3.981 -11.629 1.00 93.12 98 ARG A CA 1
ATOM 774 C C . ARG A 1 98 ? 1.699 -5.374 -12.020 1.00 93.12 98 ARG A C 1
ATOM 776 O O . ARG A 1 98 ? 0.734 -5.504 -12.772 1.00 93.12 98 ARG A O 1
ATOM 783 N N . ILE A 1 99 ? 2.288 -6.412 -11.420 1.00 90.12 99 ILE A N 1
ATOM 784 C CA . ILE A 1 99 ? 1.835 -7.805 -11.562 1.00 90.12 99 ILE A CA 1
ATOM 785 C C . ILE A 1 99 ? 0.387 -7.968 -11.069 1.00 90.12 99 ILE A C 1
ATOM 787 O O . ILE A 1 99 ? -0.428 -8.599 -11.744 1.00 90.12 99 ILE A O 1
ATOM 791 N N . MET A 1 100 ? 0.041 -7.383 -9.919 1.00 89.81 100 MET A N 1
ATOM 792 C CA . MET A 1 100 ? -1.309 -7.463 -9.353 1.00 89.81 100 MET A CA 1
ATOM 793 C C . MET A 1 100 ? -2.348 -6.739 -10.225 1.00 89.81 100 MET A C 1
ATOM 795 O O . MET A 1 100 ? -3.385 -7.322 -10.540 1.00 89.81 100 MET A O 1
ATOM 799 N N . ALA A 1 101 ? -2.065 -5.515 -10.681 1.00 92.88 101 ALA A N 1
ATOM 800 C CA . ALA A 1 101 ? -2.951 -4.767 -11.574 1.00 92.88 101 ALA A CA 1
ATOM 801 C C . ALA A 1 101 ? -3.151 -5.492 -12.916 1.00 92.88 101 ALA A C 1
ATOM 803 O O . ALA A 1 101 ? -4.286 -5.652 -13.366 1.00 92.88 101 ALA A O 1
ATOM 804 N N . ALA A 1 102 ? -2.084 -6.013 -13.530 1.00 93.62 102 ALA A N 1
ATOM 805 C CA . ALA A 1 102 ? -2.198 -6.823 -14.743 1.00 93.62 102 ALA A CA 1
ATOM 806 C C . ALA A 1 102 ? -3.056 -8.078 -14.517 1.00 93.62 102 ALA A C 1
ATOM 808 O O . ALA A 1 102 ? -3.909 -8.411 -15.345 1.00 93.62 102 ALA A O 1
ATOM 809 N N . ARG A 1 103 ? -2.901 -8.746 -13.364 1.00 91.62 103 ARG A N 1
ATOM 810 C CA . ARG A 1 103 ? -3.688 -9.938 -13.032 1.00 91.62 103 ARG A CA 1
ATOM 811 C C . ARG A 1 103 ? -5.166 -9.641 -12.783 1.00 91.62 103 ARG A C 1
ATOM 813 O O . ARG A 1 103 ? -5.995 -10.462 -13.172 1.00 91.62 103 ARG A O 1
ATOM 820 N N . LEU A 1 104 ? -5.498 -8.502 -12.174 1.00 91.50 104 LEU A N 1
ATOM 821 C CA . LEU A 1 104 ? -6.881 -8.036 -12.019 1.00 91.50 104 LEU A CA 1
ATOM 822 C C . LEU A 1 104 ? -7.534 -7.783 -13.388 1.00 91.50 104 LEU A C 1
ATOM 824 O O . LEU A 1 104 ? -8.602 -8.335 -13.663 1.00 91.50 104 LEU A O 1
ATOM 828 N N . ASN A 1 105 ? -6.851 -7.067 -14.288 1.00 94.12 105 ASN A N 1
ATOM 829 C CA . ASN A 1 105 ? -7.360 -6.810 -15.640 1.00 94.12 105 ASN A CA 1
ATOM 830 C C . ASN A 1 105 ? -7.619 -8.112 -16.420 1.00 94.12 105 ASN A C 1
ATOM 832 O O . ASN A 1 105 ? -8.670 -8.257 -17.044 1.00 94.12 105 ASN A O 1
ATOM 836 N N . GLN A 1 106 ? -6.721 -9.101 -16.326 1.00 93.12 106 GLN A N 1
ATOM 837 C CA . GLN A 1 106 ? -6.907 -10.416 -16.959 1.00 93.12 106 GLN A CA 1
ATOM 838 C C . GLN A 1 106 ? -8.154 -11.181 -16.488 1.00 93.12 106 GLN A C 1
ATOM 840 O O . GLN A 1 106 ? -8.668 -12.011 -17.236 1.00 93.12 106 GLN A O 1
ATOM 845 N N . ILE A 1 107 ? -8.629 -10.950 -15.259 1.00 92.69 107 ILE A N 1
ATOM 846 C CA . ILE A 1 107 ? -9.848 -11.583 -14.727 1.00 92.69 107 ILE A CA 1
ATOM 847 C C . ILE A 1 107 ? -11.094 -10.693 -14.873 1.00 92.69 107 ILE A C 1
ATOM 849 O O . ILE A 1 107 ? -12.124 -10.983 -14.268 1.00 92.69 107 ILE A O 1
ATOM 853 N N . GLY A 1 108 ? -11.016 -9.631 -15.683 1.00 93.56 108 GLY A N 1
ATOM 854 C CA . GLY A 1 108 ? -12.135 -8.734 -15.982 1.00 93.56 108 GLY A CA 1
ATOM 855 C C . GLY A 1 108 ? -12.358 -7.614 -14.961 1.00 93.56 108 GLY A C 1
ATOM 856 O O . GLY A 1 108 ? -13.406 -6.973 -14.997 1.00 93.56 108 GLY A O 1
ATOM 857 N N . VAL A 1 109 ? -11.403 -7.366 -14.059 1.00 93.94 109 VAL A N 1
ATOM 858 C CA . VAL A 1 109 ? -11.452 -6.261 -13.090 1.00 93.94 109 VAL A CA 1
ATOM 859 C C . VAL A 1 109 ? -10.557 -5.133 -13.588 1.00 93.94 109 VAL A C 1
ATOM 861 O O . VAL A 1 109 ? -9.336 -5.268 -13.570 1.00 93.94 109 VAL A O 1
ATOM 864 N N . ALA A 1 110 ? -11.154 -4.019 -14.017 1.00 94.56 110 ALA A N 1
ATOM 865 C CA . ALA A 1 110 ? -10.401 -2.841 -14.435 1.00 94.56 110 ALA A CA 1
ATOM 866 C C . ALA A 1 110 ? -9.520 -2.345 -13.277 1.00 94.56 110 ALA A C 1
ATOM 868 O O . ALA A 1 110 ? -10.027 -1.991 -12.212 1.00 94.56 110 ALA A O 1
ATOM 869 N N . ALA A 1 111 ? -8.202 -2.343 -13.473 1.00 94.38 111 ALA A N 1
ATOM 870 C CA . ALA A 1 111 ? -7.237 -1.996 -12.433 1.00 94.38 111 ALA A CA 1
ATOM 871 C C . ALA A 1 111 ? -6.043 -1.219 -12.995 1.00 94.38 111 ALA A C 1
ATOM 873 O O . ALA A 1 111 ? -5.626 -1.431 -14.134 1.00 94.38 111 ALA A O 1
ATOM 874 N N . LYS A 1 112 ? -5.443 -0.358 -12.174 1.00 95.31 112 LYS A N 1
ATOM 875 C CA . LYS A 1 112 ? -4.235 0.395 -12.522 1.00 95.31 112 LYS A CA 1
ATOM 876 C C . LYS A 1 112 ? -3.281 0.435 -11.334 1.00 95.31 112 LYS A C 1
ATOM 878 O O . LYS A 1 112 ? -3.698 0.708 -10.211 1.00 95.31 112 LYS A O 1
ATOM 883 N N . SER A 1 113 ? -2.005 0.160 -11.590 1.00 94.75 113 SER A N 1
ATOM 884 C CA . SER A 1 113 ? -0.939 0.295 -10.600 1.00 94.75 113 SER A CA 1
ATOM 885 C C . SER A 1 113 ? -0.482 1.744 -10.458 1.00 94.75 113 SER A C 1
ATOM 887 O O . SER A 1 113 ? -0.404 2.463 -11.454 1.00 94.75 113 SER A O 1
ATOM 889 N N . TYR A 1 114 ? -0.141 2.129 -9.231 1.00 96.25 114 TYR A N 1
ATOM 890 C CA . TYR A 1 114 ? 0.427 3.426 -8.878 1.00 96.25 114 TYR A CA 1
ATOM 891 C C . TYR A 1 114 ? 1.579 3.230 -7.885 1.00 96.25 114 TYR A C 1
ATOM 893 O O . TYR A 1 114 ? 1.446 2.485 -6.909 1.00 96.25 114 TYR A O 1
ATOM 901 N N . ASP A 1 115 ? 2.685 3.937 -8.087 1.00 96.69 115 ASP A N 1
ATOM 902 C CA . ASP A 1 115 ? 3.698 4.109 -7.048 1.00 96.69 115 ASP A CA 1
ATOM 903 C C . ASP A 1 115 ? 3.186 5.134 -6.006 1.00 96.69 115 ASP A C 1
ATOM 905 O O . ASP A 1 115 ? 2.466 6.074 -6.336 1.00 96.69 115 ASP A O 1
ATOM 909 N N . ALA A 1 116 ? 3.533 4.974 -4.727 1.00 96.06 116 ALA A N 1
ATOM 910 C CA . ALA A 1 116 ? 2.888 5.677 -3.604 1.00 96.06 116 ALA A CA 1
ATOM 911 C C . ALA A 1 116 ? 2.908 7.215 -3.718 1.00 96.06 116 ALA A C 1
ATOM 913 O O . ALA A 1 116 ? 1.947 7.897 -3.357 1.00 96.06 116 ALA A O 1
ATOM 914 N N . TRP A 1 117 ? 3.990 7.773 -4.260 1.00 97.00 117 TRP A N 1
ATOM 915 C CA . TRP A 1 117 ? 4.126 9.210 -4.512 1.00 97.00 117 TRP A CA 1
ATOM 916 C C . TRP A 1 117 ? 3.210 9.722 -5.634 1.00 97.00 117 TRP A C 1
ATOM 918 O O . TRP A 1 117 ? 2.874 10.902 -5.643 1.00 97.00 117 TRP A O 1
ATOM 928 N N . GLU A 1 118 ? 2.780 8.865 -6.566 1.00 96.88 118 GLU A N 1
ATOM 929 C CA . GLU A 1 118 ? 1.819 9.219 -7.622 1.00 96.88 118 GLU A CA 1
ATOM 930 C C . GLU A 1 118 ? 0.404 9.405 -7.068 1.00 96.88 118 GLU A C 1
ATOM 932 O O . GLU A 1 118 ? -0.405 10.072 -7.702 1.00 96.88 118 GLU A O 1
ATOM 937 N N . VAL A 1 119 ? 0.124 8.864 -5.876 1.00 95.88 119 VAL A N 1
ATOM 938 C CA . VAL A 1 119 ? -1.114 9.101 -5.116 1.00 95.88 119 VAL A CA 1
ATOM 939 C C . VAL A 1 119 ? -0.908 9.998 -3.891 1.00 95.88 119 VAL A C 1
ATOM 941 O O . VAL A 1 119 ? -1.741 10.011 -2.993 1.00 95.88 119 VAL A O 1
ATOM 944 N N . GLY A 1 120 ? 0.186 10.767 -3.849 1.00 96.38 120 GLY A N 1
ATOM 945 C CA . GLY A 1 120 ? 0.383 11.835 -2.863 1.00 96.38 120 GLY A CA 1
ATOM 946 C C . GLY A 1 120 ? 1.073 11.441 -1.555 1.00 96.38 120 GLY A C 1
ATOM 947 O O . GLY A 1 120 ? 1.100 12.259 -0.639 1.00 96.38 120 GLY A O 1
ATOM 948 N N . ILE A 1 121 ? 1.659 10.239 -1.441 1.00 97.56 121 ILE A N 1
ATOM 949 C CA . ILE A 1 121 ? 2.446 9.851 -0.256 1.00 97.56 121 ILE A CA 1
ATOM 950 C C . ILE A 1 121 ? 3.792 10.594 -0.242 1.00 97.56 121 ILE A C 1
ATOM 952 O O . ILE A 1 121 ? 4.771 10.167 -0.861 1.00 97.56 121 ILE A O 1
ATOM 956 N N . ILE A 1 122 ? 3.821 11.705 0.498 1.00 98.19 122 ILE A N 1
ATOM 957 C CA . ILE A 1 122 ? 5.008 12.539 0.741 1.00 98.19 122 ILE A CA 1
ATOM 958 C C . ILE A 1 122 ? 5.549 12.262 2.153 1.00 98.19 122 ILE A C 1
ATOM 960 O O . ILE A 1 122 ? 4.772 12.203 3.112 1.00 98.19 122 ILE A O 1
ATOM 964 N N . THR A 1 123 ? 6.867 12.117 2.296 1.00 98.50 123 THR A N 1
ATOM 965 C CA . THR A 1 123 ? 7.554 11.821 3.567 1.00 98.50 123 THR A CA 1
ATOM 966 C C . THR A 1 123 ? 8.628 12.851 3.910 1.00 98.50 123 THR A C 1
ATOM 968 O O . THR A 1 123 ? 9.007 13.680 3.084 1.00 98.50 123 THR A O 1
ATOM 971 N N . ASP A 1 124 ? 9.162 12.780 5.128 1.00 98.00 124 ASP A N 1
ATOM 972 C CA . ASP A 1 124 ? 10.454 13.394 5.434 1.00 98.00 124 ASP A CA 1
ATOM 973 C C . ASP A 1 124 ? 11.623 12.615 4.785 1.00 98.00 124 ASP A C 1
ATOM 975 O O . ASP A 1 124 ? 11.419 11.674 4.016 1.00 98.00 124 ASP A O 1
ATOM 979 N N . SER A 1 125 ? 12.864 13.022 5.070 1.00 97.88 125 SER A N 1
ATOM 980 C CA . SER A 1 125 ? 14.085 12.372 4.562 1.00 97.88 125 SER A CA 1
ATOM 981 C C . SER A 1 125 ? 14.701 11.356 5.540 1.00 97.88 125 SER A C 1
ATOM 983 O O . SER A 1 125 ? 15.905 11.093 5.460 1.00 97.88 125 SER A O 1
ATOM 985 N N . THR A 1 126 ? 13.925 10.800 6.477 1.00 97.81 126 THR A N 1
ATOM 986 C CA . THR A 1 126 ? 14.414 9.831 7.474 1.00 97.81 126 THR A CA 1
ATOM 987 C C . THR A 1 126 ? 14.453 8.422 6.869 1.00 97.81 126 THR A C 1
ATOM 989 O O . THR A 1 126 ? 13.641 7.558 7.176 1.00 97.81 126 THR A O 1
ATOM 992 N N . PHE A 1 127 ? 15.397 8.198 5.946 1.00 97.00 127 PHE A N 1
ATOM 993 C CA . PHE A 1 127 ? 15.524 6.939 5.196 1.00 97.00 127 PHE A CA 1
ATOM 994 C C . PHE A 1 127 ? 15.545 5.700 6.111 1.00 97.00 127 PHE A C 1
ATOM 996 O O . PHE A 1 127 ? 16.313 5.648 7.075 1.00 97.00 127 PHE A O 1
ATOM 1003 N N . GLY A 1 128 ? 14.735 4.695 5.775 1.00 93.00 128 GLY A N 1
ATOM 1004 C CA . GLY A 1 128 ? 14.521 3.468 6.550 1.00 93.00 128 GLY A CA 1
ATOM 1005 C C . GLY A 1 128 ? 13.344 3.494 7.540 1.00 93.00 128 GLY A C 1
ATOM 1006 O O . GLY A 1 128 ? 12.858 2.423 7.909 1.00 93.00 128 GLY A O 1
ATOM 1007 N N . ASP A 1 129 ? 12.897 4.673 7.988 1.00 96.06 129 ASP A N 1
ATOM 1008 C CA . ASP A 1 129 ? 11.832 4.847 8.999 1.00 96.06 129 ASP A CA 1
ATOM 1009 C C . ASP A 1 129 ? 11.150 6.228 8.843 1.00 96.06 129 ASP A C 1
ATOM 1011 O O . ASP A 1 129 ? 11.010 6.992 9.796 1.00 96.06 129 ASP A O 1
ATOM 1015 N N . ALA A 1 130 ? 10.801 6.589 7.603 1.00 97.62 130 ALA A N 1
ATOM 1016 C CA . ALA A 1 130 ? 10.355 7.930 7.232 1.00 97.62 130 ALA A CA 1
ATOM 1017 C C . ALA A 1 130 ? 8.913 8.224 7.674 1.00 97.62 130 ALA A C 1
ATOM 1019 O O . ALA A 1 130 ? 8.000 7.417 7.470 1.00 97.62 130 ALA A O 1
ATOM 1020 N N . ASP A 1 131 ? 8.689 9.422 8.214 1.00 97.12 131 ASP A N 1
ATOM 1021 C CA . ASP A 1 131 ? 7.364 9.877 8.647 1.00 97.12 131 ASP A CA 1
ATOM 1022 C C . ASP A 1 131 ? 6.583 10.475 7.461 1.00 97.12 131 ASP A C 1
ATOM 1024 O O . ASP A 1 131 ? 7.101 11.297 6.699 1.00 97.12 131 ASP A O 1
ATOM 1028 N N . ILE A 1 132 ? 5.301 10.115 7.319 1.00 97.44 132 ILE A N 1
ATOM 1029 C CA . ILE A 1 132 ? 4.407 10.720 6.315 1.00 97.44 132 ILE A CA 1
ATOM 1030 C C . ILE A 1 132 ? 4.103 12.174 6.714 1.00 97.44 132 ILE A C 1
ATOM 1032 O O . ILE A 1 132 ? 3.567 12.437 7.797 1.00 97.44 132 ILE A O 1
ATOM 1036 N N . LEU A 1 133 ? 4.389 13.129 5.823 1.00 97.31 133 LEU A N 1
ATOM 1037 C CA . LEU A 1 133 ? 4.166 14.554 6.080 1.00 97.31 133 LEU A CA 1
ATOM 1038 C C . LEU A 1 133 ? 2.674 14.894 6.160 1.00 97.31 133 LEU A C 1
ATOM 1040 O O . LEU A 1 133 ? 1.832 14.294 5.498 1.00 97.31 133 LEU A O 1
ATOM 1044 N N . LYS A 1 134 ? 2.332 15.942 6.918 1.00 94.56 134 LYS A N 1
ATOM 1045 C CA . LYS A 1 134 ? 0.937 16.409 7.053 1.00 94.56 134 LYS A CA 1
ATOM 1046 C C . LYS A 1 134 ? 0.311 16.836 5.716 1.00 94.56 134 LYS A C 1
ATOM 1048 O O . LYS A 1 134 ? -0.882 16.624 5.527 1.00 94.56 134 LYS A O 1
ATOM 1053 N N . SER A 1 135 ? 1.114 17.381 4.800 1.00 95.00 135 SER A N 1
ATOM 1054 C CA . SER A 1 135 ? 0.727 17.758 3.429 1.00 95.00 135 SER A CA 1
ATOM 1055 C C . SER A 1 135 ? 0.249 16.574 2.581 1.00 95.00 135 SER A C 1
ATOM 1057 O O . SER A 1 135 ? -0.574 16.754 1.685 1.00 95.00 135 SER A O 1
ATOM 1059 N N . SER A 1 136 ? 0.708 15.359 2.899 1.00 96.44 136 SER A N 1
ATOM 1060 C CA . SER A 1 136 ? 0.300 14.115 2.240 1.00 96.44 136 SER A CA 1
ATOM 1061 C C . SER A 1 136 ? -1.224 13.937 2.255 1.00 96.44 136 SER A C 1
ATOM 1063 O O . SER A 1 136 ? -1.813 13.610 1.235 1.00 96.44 136 SER A O 1
ATOM 1065 N N . ALA A 1 137 ? -1.908 14.257 3.362 1.00 96.12 137 ALA A N 1
ATOM 1066 C CA . ALA A 1 137 ? -3.359 14.066 3.473 1.00 96.12 137 ALA A CA 1
ATOM 1067 C C . ALA A 1 137 ? -4.177 14.911 2.472 1.00 96.12 137 ALA A C 1
ATOM 1069 O O . ALA A 1 137 ? -5.169 14.430 1.926 1.00 96.12 137 ALA A O 1
ATOM 1070 N N . GLU A 1 138 ? -3.759 16.153 2.216 1.00 96.56 138 GLU A N 1
ATOM 1071 C CA . GLU A 1 138 ? -4.394 17.030 1.222 1.00 96.56 138 GLU A CA 1
ATOM 1072 C C . GLU A 1 138 ? -4.024 16.601 -0.205 1.00 96.56 138 GLU A C 1
ATOM 1074 O O . GLU A 1 138 ? -4.885 16.568 -1.085 1.00 96.56 138 GLU A O 1
ATOM 1079 N N . SER A 1 139 ? -2.763 16.199 -0.417 1.00 97.25 139 SER A N 1
ATOM 1080 C CA . SER A 1 139 ? -2.266 15.703 -1.705 1.00 97.25 139 SER A CA 1
ATOM 1081 C C . SER A 1 139 ? -2.987 14.428 -2.151 1.00 97.25 139 SER A C 1
ATOM 1083 O O . SER A 1 139 ? -3.513 14.387 -3.262 1.00 97.25 139 SER A O 1
ATOM 1085 N N . ILE A 1 140 ? -3.081 13.427 -1.268 1.00 96.94 140 ILE A N 1
ATOM 1086 C CA . ILE A 1 140 ? -3.802 12.174 -1.505 1.00 96.94 140 ILE A CA 1
ATOM 1087 C C . ILE A 1 140 ? -5.252 12.466 -1.897 1.00 96.94 140 ILE A C 1
ATOM 1089 O O . ILE A 1 140 ? -5.700 12.008 -2.947 1.00 96.94 140 ILE A O 1
ATOM 1093 N N . ARG A 1 141 ? -5.980 13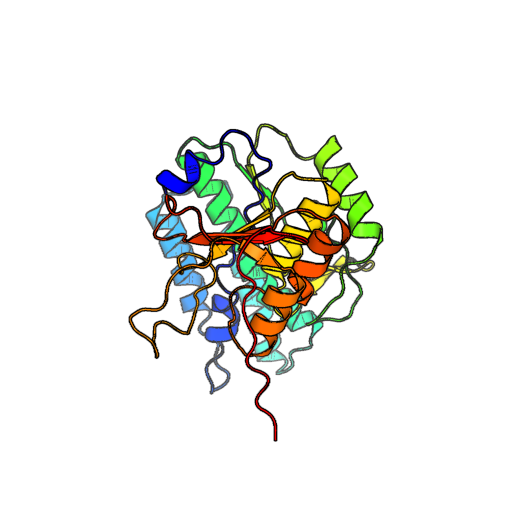.256 -1.090 1.00 95.69 141 ARG A N 1
ATOM 1094 C CA . ARG A 1 141 ? -7.387 13.583 -1.368 1.00 95.69 141 ARG A CA 1
ATOM 1095 C C . ARG A 1 141 ? -7.546 14.210 -2.751 1.00 95.69 141 ARG A C 1
ATOM 1097 O O . ARG A 1 141 ? -8.312 13.695 -3.557 1.00 95.69 141 ARG A O 1
ATOM 1104 N N . GLY A 1 142 ? -6.773 15.256 -3.048 1.00 96.88 142 GLY A N 1
ATOM 1105 C CA . GLY A 1 142 ? -6.849 15.943 -4.337 1.00 96.88 142 GLY A CA 1
ATOM 1106 C C . GLY A 1 142 ? -6.531 15.033 -5.529 1.00 96.88 142 GLY A C 1
ATOM 1107 O O . GLY A 1 142 ? -7.165 15.155 -6.575 1.00 96.88 142 GLY A O 1
ATOM 1108 N N . ILE A 1 143 ? -5.594 14.090 -5.387 1.00 96.69 143 ILE A N 1
ATOM 1109 C CA . ILE A 1 143 ? -5.256 13.135 -6.453 1.00 96.69 143 ILE A CA 1
ATOM 1110 C C . ILE A 1 143 ? -6.370 12.097 -6.651 1.00 96.69 143 ILE A C 1
ATOM 1112 O O . ILE A 1 143 ? -6.758 11.844 -7.793 1.00 96.69 143 ILE A O 1
ATOM 1116 N N . PHE A 1 144 ? -6.932 11.539 -5.575 1.00 94.12 144 PHE A N 1
ATOM 1117 C CA . PHE A 1 144 ? -8.064 10.610 -5.675 1.00 94.12 1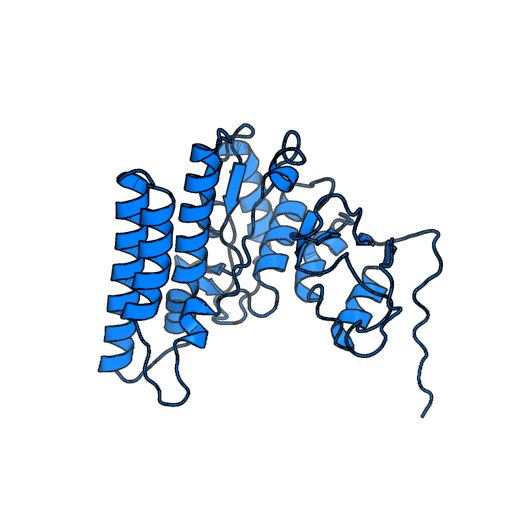44 PHE A CA 1
ATOM 1118 C C . PHE A 1 144 ? -9.342 11.279 -6.205 1.00 94.12 144 PHE A C 1
ATOM 1120 O O . PHE A 1 144 ? -10.103 10.635 -6.916 1.00 94.12 144 PHE A O 1
ATOM 1127 N N . GLU A 1 145 ? -9.550 12.571 -5.936 1.00 93.12 145 GLU A N 1
ATOM 1128 C CA . GLU A 1 145 ? -10.683 13.346 -6.465 1.00 93.12 145 GLU A CA 1
ATOM 1129 C C . GLU A 1 145 ? -10.526 13.753 -7.945 1.00 93.12 145 GLU A C 1
ATOM 1131 O O . GLU A 1 145 ? -11.531 14.023 -8.602 1.00 93.12 145 GLU A O 1
ATOM 1136 N N . THR A 1 146 ? -9.297 13.833 -8.484 1.00 93.50 146 THR A N 1
ATOM 1137 C CA . THR A 1 146 ? -9.048 14.447 -9.811 1.00 93.50 146 THR A CA 1
ATOM 1138 C C . THR A 1 146 ? -8.279 13.599 -10.830 1.00 93.50 146 THR A C 1
ATOM 1140 O O . THR A 1 146 ? -8.330 13.920 -12.018 1.00 93.50 146 THR A O 1
ATOM 1143 N N . GLN A 1 147 ? -7.567 12.543 -10.419 1.00 93.06 147 GLN A N 1
ATOM 1144 C CA . GLN A 1 147 ? -6.667 11.765 -11.297 1.00 93.06 147 GLN A CA 1
ATOM 1145 C C . GLN A 1 147 ? -6.834 10.240 -11.198 1.00 93.06 147 GLN A C 1
ATOM 1147 O O . GLN A 1 147 ? -6.378 9.513 -12.087 1.00 93.06 147 GLN A O 1
ATOM 1152 N N . VAL A 1 148 ? -7.451 9.736 -10.127 1.00 91.12 148 VAL A N 1
ATOM 1153 C CA . VAL A 1 148 ? -7.814 8.318 -9.996 1.00 91.12 148 VAL A CA 1
ATOM 1154 C C . VAL A 1 148 ? -9.233 8.136 -10.529 1.00 91.12 148 VAL A C 1
ATOM 1156 O O . VAL A 1 148 ? -10.150 8.826 -10.101 1.00 91.12 148 VAL A O 1
ATOM 1159 N N . ASP A 1 149 ? -9.418 7.222 -11.482 1.00 89.94 149 ASP A N 1
ATOM 1160 C CA . ASP A 1 149 ? -10.750 6.901 -12.003 1.00 89.94 149 ASP A CA 1
ATOM 1161 C C . ASP A 1 149 ? -11.521 6.076 -10.954 1.00 89.94 149 ASP A C 1
ATOM 1163 O O . ASP A 1 149 ? -11.058 4.987 -10.603 1.00 89.94 149 ASP A O 1
ATOM 1167 N N . PRO A 1 150 ? -12.690 6.534 -10.460 1.00 86.75 150 PRO A N 1
ATOM 1168 C CA . PRO A 1 150 ? -13.479 5.802 -9.466 1.00 86.75 150 PRO A CA 1
ATOM 1169 C C . PRO A 1 150 ? -13.999 4.441 -9.960 1.00 86.75 150 PRO A C 1
ATOM 1171 O O . PRO A 1 150 ? -14.442 3.629 -9.152 1.00 86.75 150 PRO A O 1
ATOM 1174 N N . ASN A 1 151 ? -13.956 4.173 -11.269 1.00 89.12 151 ASN A N 1
ATOM 1175 C CA . ASN A 1 151 ? -14.375 2.905 -11.873 1.00 89.12 151 ASN A CA 1
ATOM 1176 C C . ASN A 1 151 ? -13.212 1.905 -12.040 1.00 89.12 151 ASN A C 1
ATOM 1178 O O . ASN A 1 151 ? -13.412 0.818 -12.586 1.00 89.12 151 ASN A O 1
ATOM 1182 N N . VAL A 1 152 ? -11.998 2.263 -11.604 1.00 91.25 152 VAL A N 1
ATOM 1183 C CA . VAL A 1 152 ? -10.773 1.466 -11.760 1.00 91.25 152 VAL A CA 1
ATOM 1184 C C . VAL A 1 152 ? -10.152 1.195 -10.391 1.00 91.25 152 VAL A C 1
ATOM 1186 O O . VAL A 1 152 ? -9.919 2.105 -9.600 1.00 91.25 152 VAL A O 1
ATOM 1189 N N . VAL A 1 153 ? -9.818 -0.067 -10.113 1.00 91.50 153 VAL A N 1
ATOM 1190 C CA . VAL A 1 153 ? -9.147 -0.455 -8.865 1.00 91.50 153 VAL A CA 1
ATOM 1191 C C . VAL A 1 153 ? -7.724 0.115 -8.839 1.00 91.50 153 VAL A C 1
ATOM 1193 O O . VAL A 1 153 ? -6.864 -0.292 -9.625 1.00 91.50 153 VAL A O 1
ATOM 1196 N N . ALA A 1 154 ? -7.466 1.037 -7.911 1.00 94.50 154 ALA A N 1
ATOM 1197 C CA . ALA A 1 154 ? -6.144 1.607 -7.673 1.00 94.50 154 ALA A CA 1
ATOM 1198 C C . ALA A 1 154 ? -5.270 0.643 -6.847 1.00 94.50 154 ALA A C 1
ATOM 1200 O O . ALA A 1 154 ? -5.493 0.423 -5.655 1.00 94.50 154 ALA A O 1
ATOM 1201 N N . VAL A 1 155 ? -4.246 0.070 -7.478 1.00 95.44 155 VAL A N 1
ATOM 1202 C CA . VAL A 1 155 ? -3.278 -0.832 -6.838 1.00 95.44 155 VAL A CA 1
ATOM 1203 C C . VAL A 1 155 ? -2.030 -0.025 -6.475 1.00 95.44 155 VAL A C 1
ATOM 1205 O O . VAL A 1 155 ? -1.181 0.230 -7.326 1.00 95.44 155 VAL A O 1
ATOM 1208 N N . VAL A 1 156 ? -1.941 0.425 -5.224 1.00 95.81 156 VAL A N 1
ATOM 1209 C CA . VAL A 1 156 ? -0.907 1.367 -4.757 1.00 95.81 156 VAL A CA 1
ATOM 1210 C C . VAL A 1 156 ? 0.210 0.627 -4.019 1.00 95.81 156 VAL A C 1
ATOM 1212 O O . VAL A 1 156 ? -0.074 -0.231 -3.184 1.00 95.81 156 VAL A O 1
ATOM 1215 N N . THR A 1 157 ? 1.478 0.966 -4.282 1.00 94.06 157 THR A N 1
ATOM 1216 C CA . THR A 1 157 ? 2.619 0.390 -3.539 1.00 94.06 157 THR A CA 1
ATOM 1217 C C . THR A 1 157 ? 2.522 0.705 -2.050 1.00 94.06 157 THR A C 1
ATOM 1219 O O . THR A 1 157 ? 2.324 1.867 -1.687 1.00 94.06 157 THR A O 1
ATOM 1222 N N . GLY A 1 158 ? 2.731 -0.289 -1.189 1.00 90.75 158 GLY A N 1
ATOM 1223 C CA . GLY A 1 158 ? 2.855 -0.059 0.245 1.00 90.75 158 GLY A CA 1
ATOM 1224 C C . GLY A 1 158 ? 4.256 0.380 0.640 1.00 90.75 158 GLY A C 1
ATOM 1225 O O . GLY A 1 158 ? 5.176 0.355 -0.173 1.00 90.75 158 GLY A O 1
ATOM 1226 N N . PHE A 1 159 ? 4.429 0.724 1.921 1.00 93.50 159 PHE A N 1
ATOM 1227 C CA . PHE A 1 159 ? 5.727 0.813 2.610 1.00 93.50 159 PHE A CA 1
ATOM 1228 C C . PHE A 1 159 ? 6.710 1.884 2.100 1.00 93.50 159 PHE A C 1
ATOM 1230 O O . PHE A 1 159 ? 7.657 2.196 2.814 1.00 93.50 159 PHE A O 1
ATOM 1237 N N . ILE A 1 160 ? 6.475 2.501 0.943 1.00 96.25 160 ILE A N 1
ATOM 1238 C CA . ILE A 1 160 ? 7.362 3.485 0.317 1.00 96.25 160 ILE A CA 1
ATOM 1239 C C . ILE A 1 160 ? 6.690 4.850 0.150 1.00 96.25 160 ILE A C 1
ATOM 1241 O O . ILE A 1 160 ? 5.465 4.964 0.142 1.00 96.25 160 ILE A O 1
ATOM 1245 N N . GLY A 1 161 ? 7.508 5.884 -0.021 1.00 97.31 161 GLY A N 1
ATOM 1246 C CA . GLY A 1 161 ? 7.083 7.245 -0.341 1.00 97.31 161 GLY A CA 1
ATOM 1247 C C . GLY A 1 161 ? 8.167 8.007 -1.103 1.00 97.31 161 GLY A C 1
ATOM 1248 O O . GLY A 1 161 ? 9.139 7.412 -1.581 1.00 97.31 161 GLY A O 1
ATOM 1249 N N . LYS A 1 162 ? 7.996 9.326 -1.231 1.00 97.88 162 LYS A N 1
ATOM 1250 C CA . LYS A 1 162 ? 9.074 10.239 -1.637 1.00 97.88 162 LYS A CA 1
ATOM 1251 C C . LYS A 1 162 ? 9.173 11.426 -0.699 1.00 97.88 162 LYS A C 1
ATOM 1253 O O . LYS A 1 162 ? 8.155 11.951 -0.257 1.00 97.88 162 LYS A O 1
ATOM 1258 N N . ASP A 1 163 ? 10.398 11.884 -0.484 1.00 97.69 163 ASP A N 1
ATOM 1259 C CA . ASP A 1 163 ? 10.645 13.166 0.166 1.00 97.69 163 ASP A CA 1
ATOM 1260 C C . ASP A 1 163 ? 10.507 14.359 -0.797 1.00 97.69 163 ASP A C 1
ATOM 1262 O O . ASP A 1 163 ? 10.439 14.195 -2.019 1.00 97.69 163 ASP A O 1
ATOM 1266 N N . ASP A 1 164 ? 10.532 15.581 -0.254 1.00 94.88 164 ASP A N 1
ATOM 1267 C CA . ASP A 1 164 ? 10.451 16.836 -1.026 1.00 94.88 164 ASP A CA 1
ATOM 1268 C C . ASP A 1 164 ? 11.594 17.023 -2.053 1.00 94.88 164 ASP A C 1
ATOM 1270 O O . ASP A 1 164 ? 11.532 17.902 -2.911 1.00 94.88 164 ASP A O 1
ATOM 1274 N N . ASN A 1 165 ? 12.647 16.197 -1.998 1.00 96.25 165 ASN A N 1
ATOM 1275 C CA . ASN A 1 165 ? 13.748 16.186 -2.967 1.00 96.25 165 ASN A CA 1
ATOM 1276 C C . ASN A 1 165 ? 13.555 15.101 -4.049 1.00 96.25 165 ASN A C 1
ATOM 1278 O O . ASN A 1 165 ? 14.474 14.830 -4.828 1.00 96.25 165 ASN A O 1
ATOM 1282 N N . GLY A 1 166 ? 12.388 14.449 -4.086 1.00 96.06 166 GLY A N 1
ATOM 1283 C CA . GLY A 1 166 ? 12.032 13.391 -5.032 1.00 96.06 166 GLY A CA 1
ATOM 1284 C C . GLY A 1 166 ? 12.718 12.045 -4.774 1.00 96.06 166 GLY A C 1
ATOM 1285 O O . GLY A 1 166 ? 12.677 11.170 -5.645 1.00 96.06 166 GLY A O 1
ATOM 1286 N N . ARG A 1 167 ? 13.367 11.865 -3.617 1.00 97.69 167 ARG A N 1
ATOM 1287 C CA . ARG A 1 167 ? 14.113 10.646 -3.267 1.00 97.69 167 ARG A CA 1
ATOM 1288 C C . ARG A 1 167 ? 13.152 9.625 -2.665 1.00 97.69 167 ARG A C 1
ATOM 1290 O O . ARG A 1 167 ? 12.349 9.990 -1.814 1.00 97.69 167 ARG A O 1
ATOM 1297 N N . ILE A 1 168 ? 13.241 8.367 -3.100 1.00 98.19 168 ILE A N 1
ATOM 1298 C CA . ILE A 1 168 ? 12.435 7.283 -2.525 1.00 98.19 168 ILE A CA 1
ATOM 1299 C C . ILE A 1 168 ? 12.849 7.050 -1.071 1.00 98.19 168 ILE A C 1
ATOM 1301 O O . ILE A 1 168 ? 14.041 7.029 -0.756 1.00 98.19 168 ILE A O 1
ATOM 1305 N N . THR A 1 169 ? 11.846 6.864 -0.222 1.00 98.31 169 THR A N 1
ATOM 1306 C CA . THR A 1 169 ? 11.952 6.583 1.210 1.00 98.31 169 THR A CA 1
ATOM 1307 C C . THR A 1 169 ? 11.133 5.347 1.571 1.00 98.31 169 THR A C 1
ATOM 1309 O O . THR A 1 169 ? 10.214 4.973 0.834 1.00 98.31 169 THR A O 1
ATOM 1312 N N . THR A 1 170 ? 11.436 4.722 2.709 1.00 96.69 170 THR A N 1
ATOM 1313 C CA . THR A 1 170 ? 10.606 3.662 3.301 1.00 96.69 170 THR A CA 1
ATOM 1314 C C . THR A 1 170 ? 10.027 4.075 4.651 1.00 96.69 170 THR A C 1
ATOM 1316 O O . THR A 1 170 ? 10.648 4.804 5.415 1.00 96.69 170 THR A O 1
ATOM 1319 N N . LEU A 1 171 ? 8.820 3.592 4.941 1.00 94.62 171 LEU A N 1
ATOM 1320 C CA . LEU A 1 171 ? 7.985 3.943 6.098 1.00 94.62 171 LEU A CA 1
ATOM 1321 C C . LEU A 1 171 ? 8.213 3.025 7.318 1.00 94.62 171 LEU A C 1
ATOM 1323 O O . LEU A 1 171 ? 7.334 2.887 8.171 1.00 94.62 171 LEU A O 1
ATOM 1327 N N . GLY A 1 172 ? 9.337 2.305 7.353 1.00 90.75 172 GLY A N 1
ATOM 1328 C CA . GLY A 1 172 ? 9.694 1.422 8.462 1.00 90.75 172 GLY A CA 1
ATOM 1329 C C . GLY A 1 172 ? 8.669 0.326 8.795 1.00 90.75 172 GLY A C 1
ATOM 1330 O O . GLY A 1 172 ? 8.012 -0.272 7.932 1.00 90.75 172 GLY A O 1
ATOM 1331 N N . ARG A 1 173 ? 8.565 -0.017 10.085 1.00 87.19 173 ARG A N 1
ATOM 1332 C CA . ARG A 1 173 ? 7.76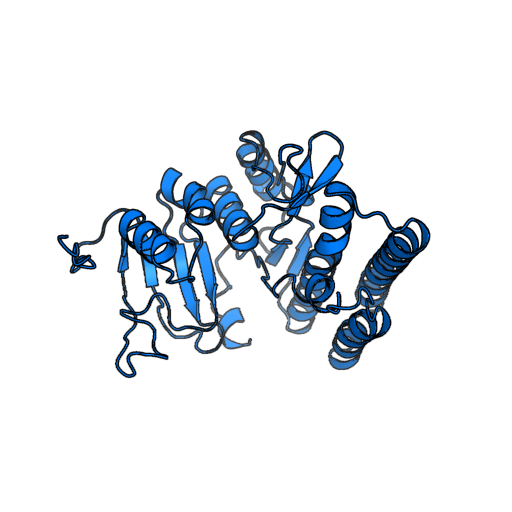1 -1.167 10.543 1.00 87.19 173 ARG A CA 1
ATOM 1333 C C . ARG A 1 173 ? 6.259 -0.912 10.414 1.00 87.19 173 ARG A C 1
ATOM 1335 O O . ARG A 1 173 ? 5.705 0.012 11.004 1.00 87.19 173 ARG A O 1
ATOM 1342 N N . GLY A 1 174 ? 5.584 -1.815 9.702 1.00 85.94 174 GLY A N 1
ATOM 1343 C CA . GLY A 1 174 ? 4.159 -1.687 9.396 1.00 85.94 174 GLY A CA 1
ATOM 1344 C C . GLY A 1 174 ? 3.863 -0.671 8.291 1.00 85.94 174 GLY A C 1
ATOM 1345 O O . GLY A 1 174 ? 2.709 -0.288 8.141 1.00 85.94 174 GLY A O 1
ATOM 1346 N N . GLY A 1 175 ? 4.871 -0.248 7.517 1.00 90.94 175 GLY A N 1
ATOM 1347 C CA . GLY A 1 175 ? 4.722 0.776 6.484 1.00 90.94 175 GLY A CA 1
ATOM 1348 C C . GLY A 1 175 ? 3.627 0.492 5.450 1.00 90.94 175 GLY A C 1
ATOM 1349 O O . GLY A 1 175 ? 2.914 1.414 5.084 1.00 90.94 175 GLY A O 1
ATOM 1350 N N . SER A 1 176 ? 3.422 -0.761 5.020 1.00 90.69 176 SER A N 1
ATOM 1351 C CA . SER A 1 176 ? 2.310 -1.115 4.116 1.00 90.69 176 SER A CA 1
ATOM 1352 C C . SER A 1 176 ? 0.949 -0.835 4.772 1.00 90.69 176 SER A C 1
ATOM 1354 O O . SER A 1 176 ? 0.103 -0.144 4.206 1.00 90.69 176 SER A O 1
ATOM 1356 N N . ASP A 1 177 ? 0.752 -1.291 6.010 1.00 91.50 177 ASP A N 1
ATOM 1357 C CA . ASP A 1 177 ? -0.484 -1.026 6.751 1.00 91.50 177 ASP A CA 1
ATOM 1358 C C . ASP A 1 177 ? -0.666 0.492 7.006 1.00 91.50 177 ASP A C 1
ATOM 1360 O O . ASP A 1 177 ? -1.785 1.000 6.939 1.00 91.50 177 ASP A O 1
ATOM 1364 N N . LEU A 1 178 ? 0.430 1.235 7.227 1.00 94.69 178 LEU A N 1
ATOM 1365 C CA . LEU A 1 178 ? 0.431 2.697 7.372 1.00 94.69 178 LEU A CA 1
ATOM 1366 C C . LEU A 1 178 ? 0.049 3.417 6.068 1.00 94.69 178 LEU A C 1
ATOM 1368 O O . LEU A 1 178 ? -0.699 4.388 6.127 1.00 94.69 178 LEU A O 1
ATOM 1372 N N . THR A 1 179 ? 0.505 2.955 4.897 1.00 96.00 179 THR A N 1
ATOM 1373 C CA . THR A 1 179 ? 0.068 3.496 3.596 1.00 96.00 179 THR A CA 1
ATOM 1374 C C . THR A 1 179 ? -1.445 3.338 3.431 1.00 96.00 179 THR A C 1
ATOM 1376 O O . THR A 1 179 ? -2.132 4.294 3.072 1.00 96.00 179 THR A O 1
ATOM 1379 N N . ALA A 1 180 ? -1.980 2.151 3.744 1.00 94.31 180 ALA A N 1
ATOM 1380 C CA . ALA A 1 180 ? -3.408 1.866 3.623 1.00 94.31 180 ALA A CA 1
ATOM 1381 C C . ALA A 1 180 ? -4.255 2.759 4.545 1.00 94.31 180 ALA A C 1
ATOM 1383 O O . ALA A 1 180 ? -5.238 3.358 4.101 1.00 94.31 180 ALA A O 1
ATOM 1384 N N . THR A 1 181 ? -3.862 2.906 5.816 1.00 94.94 181 THR A N 1
ATOM 1385 C CA . THR A 1 181 ? -4.603 3.767 6.747 1.00 94.94 181 THR A CA 1
ATOM 1386 C C . THR A 1 181 ? -4.422 5.248 6.448 1.00 94.94 181 THR A C 1
ATOM 1388 O O . THR A 1 181 ? -5.384 5.998 6.613 1.00 94.94 181 THR A O 1
ATOM 1391 N N . ALA A 1 182 ? -3.246 5.685 5.985 1.00 96.50 182 ALA A N 1
ATOM 1392 C CA . ALA A 1 182 ? -3.006 7.066 5.578 1.00 96.50 182 ALA A CA 1
ATOM 1393 C C . ALA A 1 182 ? -3.948 7.481 4.445 1.00 96.50 182 ALA A C 1
ATOM 1395 O O . ALA A 1 182 ? -4.603 8.516 4.566 1.00 96.50 182 ALA A O 1
ATOM 1396 N N . ILE A 1 183 ? -4.090 6.654 3.401 1.00 96.06 183 ILE A N 1
ATOM 1397 C CA . ILE A 1 183 ? -4.988 6.978 2.289 1.00 96.06 183 ILE A CA 1
ATOM 1398 C C . ILE A 1 183 ? -6.456 6.882 2.711 1.00 96.06 183 ILE A C 1
ATOM 1400 O O . ILE A 1 183 ? -7.206 7.828 2.482 1.00 96.06 183 ILE A O 1
ATOM 1404 N N . GLY A 1 184 ? -6.865 5.816 3.411 1.00 94.06 184 GLY A N 1
ATOM 1405 C CA . GLY A 1 184 ? -8.246 5.704 3.898 1.00 94.06 184 GLY A CA 1
ATOM 1406 C C . GLY A 1 184 ? -8.671 6.882 4.785 1.00 94.06 184 GLY A C 1
ATOM 1407 O O . GLY A 1 184 ? -9.793 7.368 4.683 1.00 94.06 184 GLY A O 1
ATOM 1408 N N . SER A 1 185 ? -7.737 7.413 5.580 1.00 94.94 185 SER A N 1
ATOM 1409 C CA . SER A 1 185 ? -7.937 8.600 6.426 1.00 94.94 185 SER A CA 1
ATOM 1410 C C . SER A 1 185 ? -7.893 9.926 5.668 1.00 94.94 185 SER A C 1
ATOM 1412 O O . SER A 1 185 ? -8.512 10.900 6.100 1.00 94.94 185 SER A O 1
ATOM 1414 N N . ALA A 1 186 ? -7.155 9.992 4.561 1.00 96.00 186 ALA A N 1
ATOM 1415 C CA . ALA A 1 186 ? -7.122 11.156 3.685 1.00 96.00 186 ALA A CA 1
ATOM 1416 C C . ALA A 1 186 ? -8.401 11.269 2.844 1.00 96.00 186 ALA A C 1
ATOM 1418 O O . ALA A 1 186 ? -8.889 12.382 2.656 1.00 96.00 186 ALA A O 1
ATOM 1419 N N . CYS A 1 187 ? -8.967 10.141 2.412 1.00 93.94 187 CYS A N 1
ATOM 1420 C CA . CYS A 1 187 ? -10.181 10.050 1.594 1.00 93.94 187 CYS A CA 1
ATOM 1421 C C . CYS A 1 187 ? -11.492 9.915 2.398 1.00 93.94 187 CYS A C 1
ATOM 1423 O O . CYS A 1 187 ? -12.545 9.809 1.782 1.00 93.94 187 CYS A O 1
ATOM 1425 N N . ASP A 1 188 ? -11.446 9.930 3.739 1.00 92.00 188 ASP A N 1
ATOM 1426 C CA . ASP A 1 188 ? -12.610 9.730 4.630 1.00 92.00 188 ASP A CA 1
ATOM 1427 C C . ASP A 1 188 ? -13.420 8.446 4.321 1.00 92.00 188 ASP A C 1
ATOM 1429 O O . ASP A 1 188 ? -14.648 8.475 4.279 1.00 92.00 188 ASP A O 1
ATOM 1433 N N . LEU A 1 189 ? -12.740 7.314 4.088 1.00 91.19 189 LEU A N 1
ATOM 1434 C CA . LEU A 1 189 ? -13.403 6.034 3.792 1.00 91.19 189 LEU A CA 1
ATOM 1435 C C . LEU A 1 189 ? -14.141 5.455 5.014 1.00 91.19 189 LEU A C 1
ATOM 1437 O O . LEU A 1 189 ? -13.685 5.605 6.147 1.00 91.19 189 LEU A O 1
ATOM 1441 N N . ASP A 1 190 ? -15.227 4.711 4.774 1.00 90.75 190 ASP A N 1
ATOM 1442 C CA . ASP A 1 190 ? -16.048 4.091 5.829 1.00 90.75 190 ASP A CA 1
ATOM 1443 C C . ASP A 1 190 ? -15.324 2.987 6.625 1.00 90.75 190 ASP A C 1
ATOM 1445 O O . ASP A 1 190 ? -15.618 2.770 7.799 1.00 90.75 190 ASP A O 1
ATOM 1449 N N . GLU A 1 191 ? -14.393 2.264 5.994 1.00 92.12 191 GLU A N 1
ATOM 1450 C CA . GLU A 1 191 ? -13.608 1.182 6.601 1.00 92.12 191 GLU A CA 1
ATOM 1451 C C . GLU A 1 191 ? -12.258 1.026 5.881 1.00 92.12 191 GLU A C 1
ATOM 1453 O O . GLU A 1 191 ? -12.159 1.197 4.666 1.00 92.12 191 GLU A O 1
ATOM 1458 N N . ILE A 1 192 ? -11.215 0.649 6.625 1.00 94.12 192 ILE A N 1
ATOM 1459 C CA . ILE A 1 192 ? -9.916 0.232 6.076 1.00 94.12 192 ILE A CA 1
ATOM 1460 C C . ILE A 1 192 ? -9.735 -1.265 6.336 1.00 94.12 192 ILE A C 1
ATOM 1462 O O . ILE A 1 192 ? -9.787 -1.702 7.484 1.00 94.12 192 ILE A O 1
ATOM 1466 N N . GLN A 1 193 ? -9.486 -2.067 5.298 1.00 93.81 193 GLN A N 1
ATOM 1467 C CA . GLN A 1 193 ? -9.285 -3.513 5.447 1.00 93.81 193 GLN A CA 1
ATOM 1468 C C . GLN A 1 193 ? -7.812 -3.905 5.330 1.00 93.81 193 GLN A C 1
ATOM 1470 O O . GLN A 1 193 ? -7.143 -3.585 4.349 1.00 93.81 193 GLN A O 1
ATOM 1475 N N . VAL A 1 194 ? -7.326 -4.661 6.312 1.00 90.00 194 VAL A N 1
ATOM 1476 C CA . VAL A 1 194 ? -5.984 -5.245 6.351 1.00 90.00 194 VAL A CA 1
ATOM 1477 C C . VAL A 1 194 ? -6.115 -6.761 6.235 1.00 90.00 194 VAL A C 1
ATOM 1479 O O . VAL A 1 194 ? -6.708 -7.417 7.090 1.00 90.00 194 VAL A O 1
ATOM 1482 N N . TRP A 1 195 ? -5.558 -7.332 5.171 1.00 89.56 195 TRP A N 1
ATOM 1483 C CA . TRP A 1 195 ? -5.669 -8.759 4.874 1.00 89.56 195 TRP A CA 1
ATOM 1484 C C . TRP A 1 195 ? -4.402 -9.501 5.314 1.00 89.56 195 TRP A C 1
ATOM 1486 O O . TRP A 1 195 ? -3.311 -9.206 4.829 1.00 89.56 195 TRP A O 1
ATOM 1496 N N . LYS A 1 196 ? -4.548 -10.455 6.239 1.00 85.94 196 LYS A N 1
ATOM 1497 C CA . LYS A 1 196 ? -3.467 -11.290 6.794 1.00 85.94 196 LYS A CA 1
ATOM 1498 C C . LYS A 1 196 ? -3.726 -12.781 6.495 1.00 85.94 196 LYS A C 1
ATOM 1500 O O . LYS A 1 196 ? -4.548 -13.116 5.639 1.00 85.94 196 LYS A O 1
ATOM 1505 N N . ASP A 1 197 ? -3.011 -13.681 7.161 1.00 83.25 197 ASP A N 1
ATOM 1506 C CA . ASP A 1 197 ? -3.113 -15.148 7.061 1.00 83.25 197 ASP A CA 1
ATOM 1507 C C . ASP A 1 197 ? -3.906 -15.803 8.214 1.00 83.25 197 ASP A C 1
ATOM 1509 O O . ASP A 1 197 ? -4.043 -17.026 8.268 1.00 83.25 197 ASP A O 1
ATOM 1513 N N . VAL A 1 198 ? -4.465 -14.987 9.112 1.00 84.06 198 VAL A N 1
ATOM 1514 C CA . VAL A 1 198 ? -5.246 -15.391 10.291 1.00 84.06 198 VAL A CA 1
ATOM 1515 C C . VAL A 1 198 ? -6.650 -14.784 10.271 1.00 84.06 198 VAL A C 1
ATOM 1517 O O . VAL A 1 198 ? -6.868 -13.721 9.688 1.00 84.06 198 VAL A O 1
ATOM 1520 N N . ASP A 1 199 ? -7.601 -15.435 10.949 1.00 88.50 199 ASP A N 1
ATOM 1521 C CA . ASP A 1 199 ? -9.026 -15.057 11.043 1.00 88.50 199 ASP A CA 1
ATOM 1522 C C . ASP A 1 199 ? -9.299 -13.817 11.929 1.00 88.50 199 ASP A C 1
ATOM 1524 O O . ASP A 1 199 ? -10.315 -13.731 12.615 1.00 88.50 199 ASP A O 1
ATOM 1528 N N . GLY A 1 200 ? -8.408 -12.823 11.883 1.00 88.06 200 GLY A N 1
ATOM 1529 C CA . GLY A 1 200 ? -8.437 -11.610 12.699 1.00 88.06 200 GLY A CA 1
ATOM 1530 C C . GLY A 1 200 ? -7.420 -11.635 13.845 1.00 88.06 200 GLY A C 1
ATOM 1531 O O . GLY A 1 200 ? -6.419 -12.349 13.806 1.00 88.06 200 GLY A O 1
ATOM 1532 N N . ILE A 1 201 ? -7.679 -10.835 14.877 1.00 89.19 201 ILE A N 1
ATOM 1533 C CA . ILE A 1 201 ? -6.973 -10.886 16.160 1.00 89.19 201 ILE A CA 1
ATOM 1534 C C . ILE A 1 201 ? -7.542 -12.059 16.962 1.00 89.19 201 ILE A C 1
ATOM 1536 O O . ILE A 1 201 ? -8.755 -12.167 17.148 1.00 89.19 201 ILE A O 1
ATOM 1540 N N . LEU A 1 202 ? -6.664 -12.934 17.445 1.00 87.69 202 LEU A N 1
ATOM 1541 C CA . LEU A 1 202 ? -7.026 -14.113 18.229 1.00 87.69 202 LEU A CA 1
ATOM 1542 C C . LEU A 1 202 ? -6.861 -13.845 19.732 1.00 87.69 202 LEU A C 1
ATOM 1544 O O . LEU A 1 202 ? -6.010 -13.056 20.139 1.00 87.69 202 LEU A O 1
ATOM 1548 N N . THR A 1 203 ? -7.632 -14.543 20.568 1.00 86.31 203 THR A N 1
ATOM 1549 C CA . THR A 1 203 ? -7.564 -14.445 22.042 1.00 86.31 203 THR A CA 1
ATOM 1550 C C . THR A 1 203 ? -6.227 -14.887 22.649 1.00 86.31 203 THR A C 1
ATOM 1552 O O . THR A 1 203 ? -5.948 -14.589 23.809 1.00 86.31 203 THR A O 1
ATOM 1555 N N . SER A 1 204 ? -5.400 -15.624 21.906 1.00 83.12 204 SER A N 1
ATOM 1556 C CA . SER A 1 204 ? -4.055 -16.084 22.283 1.00 83.12 204 SER A CA 1
ATOM 1557 C C . SER A 1 204 ? -3.291 -16.524 21.028 1.00 83.12 204 SER A C 1
ATOM 1559 O O . SER A 1 204 ? -3.890 -16.668 19.962 1.00 83.12 204 SER A O 1
ATOM 1561 N N . ASP A 1 205 ? -1.983 -16.779 21.136 1.00 81.62 205 ASP A N 1
ATOM 1562 C CA . ASP A 1 205 ? -1.214 -17.379 20.036 1.00 81.62 205 ASP A CA 1
ATOM 1563 C C . ASP A 1 205 ? -1.709 -18.820 19.768 1.00 81.62 205 ASP A C 1
ATOM 1565 O O . ASP A 1 205 ? -1.558 -19.678 20.646 1.00 81.62 205 ASP A O 1
ATOM 1569 N N . PRO A 1 206 ? -2.262 -19.131 18.577 1.00 79.56 206 PRO A N 1
ATOM 1570 C CA . PRO A 1 206 ? -2.815 -20.452 18.268 1.00 79.56 206 PRO A CA 1
ATOM 1571 C C . PRO A 1 206 ? -1.750 -21.558 18.235 1.00 79.56 206 PRO A C 1
ATOM 1573 O O . PRO A 1 206 ? -2.080 -22.737 18.349 1.00 79.56 206 PRO A O 1
ATOM 1576 N N . ARG A 1 207 ? -0.463 -21.197 18.114 1.00 81.81 207 ARG A N 1
ATOM 1577 C CA . ARG A 1 207 ? 0.674 -22.134 18.175 1.00 81.81 207 ARG A CA 1
ATOM 1578 C C . ARG A 1 207 ? 0.957 -22.611 19.602 1.00 81.81 207 ARG A C 1
ATOM 1580 O O . ARG A 1 207 ? 1.613 -23.633 19.778 1.00 81.81 207 ARG A O 1
ATOM 1587 N N . VAL A 1 208 ? 0.482 -21.866 20.603 1.00 84.56 208 VAL A N 1
ATOM 1588 C CA . VAL A 1 208 ? 0.646 -22.153 22.039 1.00 84.56 208 VAL A CA 1
ATOM 1589 C C . VAL A 1 208 ? -0.673 -22.621 22.661 1.00 84.56 208 VAL A C 1
ATOM 1591 O O . VAL A 1 208 ? -0.678 -23.533 23.485 1.00 84.56 208 VAL A O 1
ATOM 1594 N N . VAL A 1 209 ? -1.798 -22.026 22.251 1.00 85.62 209 VAL A N 1
ATOM 1595 C CA . VAL A 1 209 ? -3.144 -22.304 22.766 1.00 85.62 209 VAL A CA 1
ATOM 1596 C C . VAL A 1 209 ? -4.040 -22.777 21.612 1.00 85.62 209 VAL A C 1
ATOM 1598 O O . VAL A 1 209 ? -4.595 -21.945 20.898 1.00 85.62 209 VAL A O 1
ATOM 1601 N N . PRO A 1 210 ? -4.247 -24.098 21.428 1.00 82.94 210 PRO A N 1
ATOM 1602 C CA . PRO A 1 210 ? -4.994 -24.638 20.283 1.00 82.94 210 PRO A CA 1
ATOM 1603 C C . PRO A 1 210 ? -6.453 -24.171 20.168 1.00 82.94 210 PRO A C 1
ATOM 1605 O O . PRO A 1 210 ? -7.024 -24.209 19.085 1.00 82.94 210 PRO A O 1
ATOM 1608 N N . ASN A 1 211 ? -7.052 -23.724 21.277 1.00 85.56 211 ASN A N 1
ATOM 1609 C CA . ASN A 1 211 ? -8.427 -23.218 21.339 1.00 85.56 211 ASN A CA 1
ATOM 1610 C C . ASN A 1 211 ? -8.507 -21.680 21.231 1.00 85.56 211 ASN A C 1
ATOM 1612 O O . ASN A 1 211 ? -9.505 -21.092 21.650 1.00 85.56 211 ASN A O 1
ATOM 1616 N N . ALA A 1 212 ? -7.459 -21.018 20.728 1.00 84.94 212 ALA A N 1
ATOM 1617 C CA . ALA A 1 212 ? -7.493 -19.586 20.449 1.00 84.94 212 ALA A CA 1
ATOM 1618 C C . ALA A 1 212 ? -8.595 -19.265 19.425 1.00 84.94 212 ALA A C 1
ATOM 1620 O O . ALA A 1 212 ? -8.733 -19.929 18.399 1.00 84.94 212 ALA A O 1
ATOM 1621 N N . SER A 1 213 ? -9.384 -18.235 19.714 1.00 86.38 213 SER A N 1
ATOM 1622 C CA . SER A 1 213 ? -10.580 -17.860 18.959 1.00 86.38 213 SER A CA 1
ATOM 1623 C C . SER A 1 213 ? -10.489 -16.420 18.446 1.00 86.38 213 SER A C 1
ATOM 1625 O O . SER A 1 213 ? -9.924 -15.572 19.142 1.00 86.38 213 SER A O 1
ATOM 1627 N N . PRO A 1 214 ? -11.053 -16.107 17.264 1.00 88.44 214 PRO A N 1
ATOM 1628 C CA . PRO A 1 214 ? -11.184 -14.733 16.792 1.00 88.44 214 PRO A CA 1
ATOM 1629 C C . PRO A 1 214 ? -11.972 -13.837 17.748 1.00 88.44 214 PRO A C 1
ATOM 1631 O O . PRO A 1 214 ? -13.053 -14.193 18.226 1.00 88.44 214 PRO A O 1
ATOM 1634 N N . VAL A 1 215 ? -11.452 -12.634 17.973 1.00 90.44 215 VAL A N 1
ATOM 1635 C CA . VAL A 1 215 ? -12.147 -11.555 18.676 1.00 90.44 215 VAL A CA 1
ATOM 1636 C C . VAL A 1 215 ? -12.887 -10.709 17.639 1.00 90.44 215 VAL A C 1
ATOM 1638 O O . VAL A 1 215 ? -12.295 -10.286 16.653 1.00 90.44 215 VAL A O 1
ATOM 1641 N N . ARG A 1 216 ? -14.186 -10.443 17.828 1.00 91.00 216 ARG A N 1
ATOM 1642 C CA . ARG A 1 216 ? -14.984 -9.687 16.835 1.00 91.00 216 ARG A CA 1
ATOM 1643 C C . ARG A 1 216 ? -14.686 -8.186 16.825 1.00 91.00 216 ARG A C 1
ATOM 1645 O O . ARG A 1 216 ? -14.630 -7.579 15.758 1.00 91.00 216 ARG A O 1
ATOM 1652 N N . PHE A 1 217 ? -14.490 -7.598 18.003 1.00 91.94 217 PHE A N 1
ATOM 1653 C CA . PHE A 1 217 ? -14.245 -6.169 18.196 1.00 91.94 217 PHE A CA 1
ATOM 1654 C C . PHE A 1 217 ? -13.114 -5.966 19.194 1.00 91.94 217 PHE A C 1
ATOM 1656 O O . PHE A 1 217 ? -13.055 -6.691 20.184 1.00 91.94 217 PHE A O 1
ATOM 1663 N N . VAL A 1 218 ? -12.246 -4.996 18.918 1.00 91.88 218 VAL A N 1
ATOM 1664 C CA . VAL A 1 218 ? -11.109 -4.612 19.766 1.00 91.88 218 VAL A CA 1
ATOM 1665 C C . VAL A 1 218 ? -10.998 -3.084 19.738 1.00 91.88 218 VAL A C 1
ATOM 1667 O O . VAL A 1 218 ? -11.267 -2.471 18.697 1.00 91.88 218 VAL A O 1
ATOM 1670 N N . SER A 1 219 ? -10.631 -2.446 20.851 1.00 92.81 219 SER A N 1
ATOM 1671 C CA . SER A 1 219 ? -10.376 -0.996 20.859 1.00 92.81 219 SER A CA 1
ATOM 1672 C C . SER A 1 219 ? -9.042 -0.633 20.176 1.00 92.81 219 SER A C 1
ATOM 1674 O O . SER A 1 219 ? -8.164 -1.483 20.019 1.00 92.81 219 SER A O 1
ATOM 1676 N N . PHE A 1 220 ? -8.837 0.624 19.760 1.00 91.38 220 PHE A N 1
ATOM 1677 C CA . PHE A 1 220 ? -7.519 1.050 19.247 1.00 91.38 220 PHE A CA 1
ATOM 1678 C C . PHE A 1 220 ? -6.418 0.936 20.315 1.00 91.38 220 PHE A C 1
ATOM 1680 O O . PHE A 1 220 ? -5.275 0.595 20.002 1.00 91.38 220 PHE A O 1
ATOM 1687 N N . GLU A 1 221 ? -6.768 1.192 21.572 1.00 89.31 221 GLU A N 1
ATOM 1688 C CA . GLU A 1 221 ? -5.913 1.038 22.745 1.00 89.31 221 GLU A CA 1
ATOM 1689 C C . GLU A 1 221 ? -5.600 -0.443 22.989 1.00 89.31 221 GLU A C 1
ATOM 1691 O O . GLU A 1 221 ? -4.430 -0.814 23.019 1.00 89.31 221 GLU A O 1
ATOM 1696 N N . GLU A 1 222 ? -6.618 -1.309 23.059 1.00 89.44 222 GLU A N 1
ATOM 1697 C CA . GLU A 1 222 ? -6.441 -2.760 23.220 1.00 89.44 222 GLU A CA 1
ATOM 1698 C C . GLU A 1 222 ? -5.578 -3.361 22.097 1.00 89.44 222 GLU A C 1
ATOM 1700 O O . GLU A 1 222 ? -4.657 -4.129 22.368 1.00 89.44 222 GLU A O 1
ATOM 1705 N N . ALA A 1 223 ? -5.816 -2.979 20.837 1.00 89.94 223 ALA A N 1
ATOM 1706 C CA . ALA A 1 223 ? -5.013 -3.430 19.701 1.00 89.94 223 ALA A CA 1
ATOM 1707 C C . ALA A 1 223 ? -3.556 -2.938 19.780 1.00 89.94 223 ALA A C 1
ATOM 1709 O O . ALA A 1 223 ? -2.638 -3.657 19.380 1.00 89.94 223 ALA A O 1
ATOM 1710 N N . SER A 1 224 ? -3.328 -1.732 20.312 1.00 87.62 224 SER A N 1
ATOM 1711 C CA . SER A 1 224 ? -1.983 -1.175 20.497 1.00 87.62 224 SER A CA 1
ATOM 1712 C C . SER A 1 224 ? -1.214 -1.894 21.608 1.00 87.62 224 SER A C 1
ATOM 1714 O O . SER A 1 224 ? -0.046 -2.231 21.412 1.00 87.62 224 SER A O 1
ATOM 1716 N N . GLU A 1 225 ? -1.871 -2.190 22.733 1.00 87.06 225 GLU A N 1
ATOM 1717 C CA . GLU A 1 225 ? -1.306 -2.989 23.829 1.00 87.06 225 GLU A CA 1
ATOM 1718 C C . GLU A 1 225 ? -1.001 -4.424 23.371 1.00 87.06 225 GLU A C 1
ATOM 1720 O O . GLU A 1 225 ? 0.109 -4.918 23.563 1.00 87.06 225 GLU A O 1
ATOM 1725 N N . LEU A 1 226 ? -1.934 -5.084 22.676 1.00 85.62 226 LEU A N 1
ATOM 1726 C CA . LEU A 1 226 ? -1.713 -6.415 22.098 1.00 85.62 226 LEU A CA 1
ATOM 1727 C C . LEU A 1 226 ? -0.491 -6.451 21.170 1.00 85.62 226 LEU A C 1
ATOM 1729 O O . LEU A 1 226 ? 0.340 -7.358 21.270 1.00 85.62 226 LEU A O 1
ATOM 1733 N N . ALA A 1 227 ? -0.356 -5.460 20.286 1.00 83.38 227 ALA A N 1
ATOM 1734 C CA . ALA A 1 227 ? 0.788 -5.355 19.389 1.00 83.38 227 ALA A CA 1
ATOM 1735 C C . ALA A 1 227 ? 2.105 -5.104 20.148 1.00 83.38 227 ALA A C 1
ATOM 1737 O O . ALA A 1 227 ? 3.140 -5.650 19.759 1.00 83.38 227 ALA A O 1
ATOM 1738 N N . TYR A 1 228 ? 2.070 -4.339 21.247 1.00 77.31 228 TYR A N 1
ATOM 1739 C CA . TYR A 1 228 ? 3.214 -4.131 22.141 1.00 77.31 228 TYR A CA 1
ATOM 1740 C C . TYR A 1 228 ? 3.665 -5.438 22.816 1.00 77.31 228 TYR A C 1
ATOM 1742 O O . TYR A 1 228 ? 4.857 -5.743 22.828 1.00 77.31 228 TYR A O 1
ATOM 1750 N N . PHE A 1 229 ? 2.722 -6.266 23.279 1.00 77.94 229 PHE A N 1
ATOM 1751 C CA . PHE A 1 229 ? 2.998 -7.592 23.855 1.00 77.94 229 PHE A CA 1
ATOM 1752 C C . PHE A 1 229 ? 3.235 -8.707 22.813 1.00 77.94 229 PHE A C 1
ATOM 1754 O O . PHE A 1 229 ? 3.331 -9.881 23.169 1.00 77.94 229 PHE A O 1
ATOM 1761 N N . GLY A 1 230 ? 3.393 -8.362 21.530 1.00 70.44 230 GLY A N 1
ATOM 1762 C CA . GLY A 1 230 ? 3.859 -9.285 20.491 1.00 70.44 230 GLY A CA 1
ATOM 1763 C C . GLY A 1 230 ? 2.771 -9.984 19.670 1.00 70.44 230 GLY A C 1
ATOM 1764 O O . GLY A 1 230 ? 3.106 -10.829 18.839 1.00 70.44 230 GLY A O 1
ATOM 1765 N N . ALA A 1 231 ? 1.494 -9.619 19.813 1.00 72.44 231 ALA A N 1
ATOM 1766 C CA . ALA A 1 231 ? 0.452 -10.032 18.872 1.00 72.44 231 ALA A CA 1
ATOM 1767 C C . ALA A 1 231 ? 0.581 -9.221 17.566 1.00 72.44 231 ALA A C 1
ATOM 1769 O O . ALA A 1 231 ? -0.090 -8.210 17.363 1.00 72.44 231 ALA A O 1
ATOM 1770 N N . GLN A 1 232 ? 1.491 -9.646 16.682 1.00 68.06 232 GLN A N 1
ATOM 1771 C CA . GLN A 1 232 ? 1.916 -8.921 15.472 1.00 68.06 232 GLN A CA 1
ATOM 1772 C C . GLN A 1 232 ? 0.882 -8.925 14.326 1.00 68.06 232 GLN A C 1
ATOM 1774 O O . GLN A 1 232 ? 1.199 -9.265 13.189 1.00 68.06 232 GLN A O 1
ATOM 1779 N N . VAL A 1 233 ? -0.359 -8.526 14.609 1.00 77.69 233 VAL A N 1
ATOM 1780 C CA . VAL A 1 233 ? -1.429 -8.414 13.605 1.00 77.69 233 VAL A CA 1
ATOM 1781 C C . VAL A 1 233 ? -1.409 -7.049 12.909 1.00 77.69 233 VAL A C 1
ATOM 1783 O O . VAL A 1 233 ? -1.590 -6.981 11.695 1.00 77.69 233 VAL A O 1
ATOM 1786 N N . LEU A 1 234 ? -1.168 -5.962 13.651 1.00 82.69 234 LEU A N 1
ATOM 1787 C CA . LEU A 1 234 ? -1.124 -4.599 13.115 1.00 82.69 234 LEU A CA 1
ATOM 1788 C C . LEU A 1 234 ? -0.191 -3.719 13.962 1.00 82.69 234 LEU A C 1
ATOM 1790 O O . LEU A 1 234 ? -0.231 -3.773 15.188 1.00 82.69 234 LEU A O 1
ATOM 1794 N N . HIS A 1 235 ? 0.668 -2.916 13.329 1.00 87.50 235 HIS A N 1
ATOM 1795 C CA . HIS A 1 235 ? 1.632 -2.083 14.059 1.00 87.50 235 HIS A CA 1
ATOM 1796 C C . HIS A 1 235 ? 0.962 -0.815 14.638 1.00 87.50 235 HIS A C 1
ATOM 1798 O O . HIS A 1 235 ? 0.209 -0.163 13.911 1.00 87.50 235 HIS A O 1
ATOM 1804 N N . PRO A 1 236 ? 1.258 -0.377 15.882 1.00 88.75 236 PRO A N 1
ATOM 1805 C CA . PRO A 1 236 ? 0.605 0.796 16.478 1.00 88.75 236 PRO A CA 1
ATOM 1806 C C . PRO A 1 236 ? 0.768 2.092 15.675 1.00 88.75 236 PRO A C 1
ATOM 1808 O O . PRO A 1 236 ? -0.149 2.909 15.632 1.00 88.75 236 PRO A O 1
ATOM 1811 N N . ILE A 1 237 ? 1.904 2.280 14.989 1.00 90.06 237 ILE A N 1
ATOM 1812 C CA . ILE A 1 237 ? 2.113 3.447 14.114 1.00 90.06 237 ILE A CA 1
ATOM 1813 C C . ILE A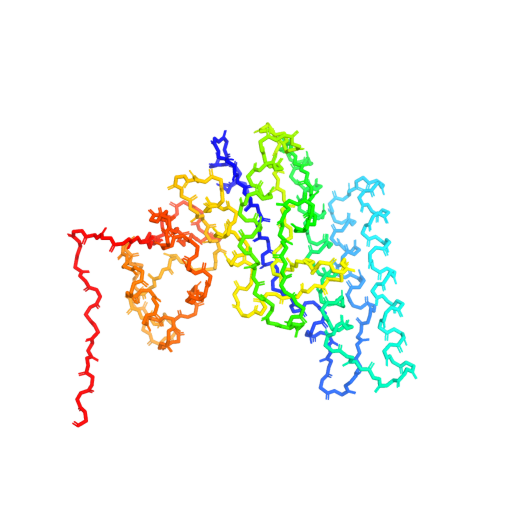 1 237 ? 1.127 3.425 12.938 1.00 90.06 237 ILE A C 1
ATOM 1815 O O . ILE A 1 237 ? 0.515 4.453 12.646 1.00 90.06 237 ILE A O 1
ATOM 1819 N N . ALA A 1 238 ? 0.904 2.255 12.331 1.00 90.69 238 ALA A N 1
ATOM 1820 C CA . ALA A 1 238 ? -0.021 2.083 11.216 1.00 90.69 238 ALA A CA 1
ATOM 1821 C C . ALA A 1 238 ? -1.477 2.389 11.598 1.00 90.69 238 ALA A C 1
ATOM 1823 O O . ALA A 1 238 ? -2.231 2.865 10.760 1.00 90.69 238 ALA A O 1
ATOM 1824 N N . MET A 1 239 ? -1.887 2.210 12.856 1.00 91.62 239 MET A N 1
ATOM 1825 C CA . MET A 1 239 ? -3.247 2.567 13.295 1.00 91.62 239 MET A CA 1
ATOM 1826 C C . MET A 1 239 ? -3.475 4.079 13.454 1.00 91.62 239 MET A C 1
ATOM 1828 O O . MET A 1 239 ? -4.622 4.527 13.440 1.00 91.62 239 MET A O 1
ATOM 1832 N N . ARG A 1 240 ? -2.415 4.893 13.584 1.00 93.19 240 ARG A N 1
ATOM 1833 C CA . ARG A 1 240 ? -2.529 6.321 13.943 1.00 93.19 240 ARG A CA 1
ATOM 1834 C C . ARG A 1 240 ? -3.401 7.161 12.996 1.00 93.19 240 ARG A C 1
ATOM 1836 O O . ARG A 1 240 ? -4.125 8.004 13.528 1.00 93.19 240 ARG A O 1
ATOM 1843 N N . PRO A 1 241 ? -3.359 7.018 11.655 1.00 94.88 241 PRO A N 1
ATOM 1844 C CA . PRO A 1 241 ? -4.234 7.791 10.773 1.00 94.88 241 PRO A CA 1
ATOM 1845 C C . PRO A 1 241 ? -5.713 7.455 11.009 1.00 94.88 241 PRO A C 1
ATOM 1847 O O . PRO A 1 241 ? -6.502 8.354 11.306 1.00 94.88 241 PRO A O 1
ATOM 1850 N N . ALA A 1 242 ? -6.049 6.161 10.997 1.00 94.06 242 ALA A N 1
ATOM 1851 C CA . ALA A 1 242 ? -7.413 5.668 11.171 1.00 94.06 242 ALA A CA 1
ATOM 1852 C C . ALA A 1 242 ? -7.988 6.061 12.542 1.00 94.06 242 ALA A C 1
ATOM 1854 O O . ALA A 1 242 ? -9.092 6.597 12.625 1.00 94.06 242 ALA A O 1
ATOM 1855 N N . MET A 1 243 ? -7.191 5.914 13.606 1.00 94.19 243 MET A N 1
ATOM 1856 C CA . MET A 1 243 ? -7.543 6.324 14.968 1.00 94.19 243 MET A CA 1
ATOM 1857 C C . MET A 1 243 ? -7.841 7.831 15.072 1.00 94.19 243 MET A C 1
ATOM 1859 O O . MET A 1 243 ? -8.816 8.217 15.712 1.00 94.19 243 MET A O 1
ATOM 1863 N N . LYS A 1 244 ? -7.054 8.698 14.412 1.00 93.44 244 LYS A N 1
ATOM 1864 C CA . LYS A 1 244 ? -7.292 10.159 14.396 1.00 93.44 244 LYS A CA 1
ATOM 1865 C C . LYS A 1 244 ? -8.593 10.549 13.692 1.00 93.44 244 LYS A C 1
ATOM 1867 O O . LYS A 1 244 ? -9.193 11.555 14.062 1.00 93.44 244 LYS A O 1
ATOM 1872 N N . LYS A 1 245 ? -9.001 9.790 12.671 1.00 93.56 245 LYS A N 1
ATOM 1873 C CA . LYS A 1 245 ? -10.243 10.002 11.909 1.00 93.56 245 LYS A CA 1
ATOM 1874 C C . LYS A 1 245 ? -11.435 9.189 12.429 1.00 93.56 245 LYS A C 1
ATOM 1876 O O . LYS A 1 245 ? -12.541 9.386 11.945 1.00 93.56 245 LYS A O 1
ATOM 1881 N N . ASN A 1 246 ? -11.226 8.323 13.425 1.00 93.75 246 ASN A N 1
ATOM 1882 C CA . ASN A 1 246 ? -12.207 7.355 13.925 1.00 93.75 246 ASN A CA 1
ATOM 1883 C C . ASN A 1 246 ? -12.760 6.409 12.831 1.00 93.75 246 ASN A C 1
ATOM 1885 O O . ASN A 1 246 ? -13.919 6.003 12.885 1.00 93.75 246 ASN A O 1
ATOM 1889 N N . ILE A 1 247 ? -11.928 6.053 11.847 1.00 94.00 247 ILE A N 1
ATOM 1890 C CA . ILE A 1 247 ? -12.280 5.096 10.787 1.00 94.00 247 ILE A CA 1
ATOM 1891 C C . ILE A 1 247 ? -11.968 3.680 11.288 1.00 94.00 247 ILE A C 1
ATOM 1893 O O . ILE A 1 247 ? -10.838 3.448 11.727 1.00 94.00 247 ILE A O 1
ATOM 1897 N N . PRO A 1 248 ? -12.912 2.724 11.242 1.00 94.56 248 PRO A N 1
ATOM 1898 C CA . PRO A 1 248 ? -12.660 1.353 11.666 1.00 94.56 248 PRO A CA 1
ATOM 1899 C C . PRO A 1 248 ? -11.626 0.659 10.768 1.00 94.56 248 PRO A C 1
ATOM 1901 O O . PRO A 1 248 ? -11.638 0.804 9.544 1.00 94.56 248 PRO A O 1
ATOM 1904 N N . VAL A 1 249 ? -10.754 -0.143 11.382 1.00 94.62 249 VAL A N 1
ATOM 1905 C CA . VAL A 1 249 ? -9.787 -0.994 10.675 1.00 94.62 249 VAL A CA 1
ATOM 1906 C C . VAL A 1 249 ? -10.176 -2.455 10.863 1.00 94.62 249 VAL A C 1
ATOM 1908 O O . VAL A 1 249 ? -10.178 -2.952 11.988 1.00 94.62 249 VAL A O 1
ATOM 1911 N N . ARG A 1 250 ? -10.492 -3.168 9.781 1.00 93.88 250 ARG A N 1
ATOM 1912 C CA . ARG A 1 250 ? -10.856 -4.589 9.824 1.00 93.88 250 ARG A CA 1
ATOM 1913 C C . ARG A 1 250 ? -9.684 -5.476 9.425 1.00 93.88 250 ARG A C 1
ATOM 1915 O O . ARG A 1 250 ? -9.158 -5.352 8.324 1.00 93.88 250 ARG A O 1
ATOM 1922 N N . VAL A 1 251 ? -9.331 -6.430 10.279 1.00 92.19 251 VAL A N 1
ATOM 1923 C CA . VAL A 1 251 ? -8.376 -7.499 9.961 1.00 92.19 251 VAL A CA 1
ATOM 1924 C C . VAL A 1 251 ? -9.140 -8.695 9.383 1.00 92.19 251 VAL A C 1
ATOM 1926 O O . VAL A 1 251 ? -9.925 -9.307 10.108 1.00 92.19 251 VAL A O 1
ATOM 1929 N N . LYS A 1 252 ? -8.913 -9.041 8.107 1.00 89.69 252 LYS A N 1
ATOM 1930 C CA . LYS A 1 252 ? -9.512 -10.205 7.412 1.00 89.69 252 LYS A CA 1
ATOM 1931 C C . LYS A 1 252 ? -8.460 -11.263 7.049 1.00 89.69 252 LYS A C 1
ATOM 1933 O O . LYS A 1 252 ? -7.277 -10.952 6.920 1.00 89.69 252 LYS A O 1
ATOM 1938 N N . ASN A 1 253 ? -8.901 -12.501 6.814 1.00 89.00 253 ASN A N 1
ATOM 1939 C CA . ASN A 1 253 ? -8.041 -13.597 6.361 1.00 89.00 253 ASN A CA 1
ATOM 1940 C C . ASN A 1 253 ? -8.078 -13.762 4.834 1.00 89.00 253 ASN A C 1
ATOM 1942 O O . ASN A 1 253 ? -9.129 -13.999 4.240 1.00 89.00 253 ASN A O 1
ATOM 1946 N N . SER A 1 254 ? -6.914 -13.710 4.192 1.00 85.31 254 SER A N 1
ATOM 1947 C CA . SER A 1 254 ? -6.747 -13.952 2.752 1.00 85.31 254 SER A CA 1
ATOM 1948 C C . SER A 1 254 ? -7.008 -15.408 2.328 1.00 85.31 254 SER A C 1
ATOM 1950 O O . SER A 1 254 ? -7.423 -15.644 1.187 1.00 85.31 254 SER A O 1
ATOM 1952 N N . TYR A 1 255 ? -6.834 -16.372 3.239 1.00 85.19 255 TYR A N 1
ATOM 1953 C CA . TYR A 1 255 ? -7.155 -17.790 3.028 1.00 85.19 255 TYR A CA 1
ATOM 1954 C C . TYR A 1 255 ? -8.613 -18.142 3.358 1.00 85.19 255 TYR A C 1
ATOM 1956 O O . TYR A 1 255 ? -9.118 -19.144 2.854 1.00 85.19 255 TYR A O 1
ATOM 1964 N N . ASN A 1 256 ? -9.308 -17.307 4.140 1.00 88.69 256 ASN A N 1
ATOM 1965 C CA . ASN A 1 256 ? -10.710 -17.492 4.536 1.00 88.69 256 ASN A CA 1
ATOM 1966 C C . ASN A 1 256 ? -11.522 -16.185 4.349 1.00 88.69 256 ASN A C 1
ATOM 1968 O O . ASN A 1 256 ? -11.927 -15.559 5.331 1.00 88.69 256 ASN A O 1
ATOM 1972 N N . PRO A 1 257 ? -11.761 -15.724 3.098 1.00 86.94 257 PRO A N 1
ATOM 1973 C CA . PRO A 1 257 ? -12.290 -14.375 2.843 1.00 86.94 257 PRO A CA 1
ATOM 1974 C C . PRO A 1 257 ? -13.715 -14.121 3.345 1.00 86.94 257 PRO A C 1
ATOM 1976 O O . PRO A 1 257 ? -14.092 -12.970 3.567 1.00 86.94 257 PRO A O 1
ATOM 1979 N N . SER A 1 258 ? -14.488 -15.195 3.522 1.00 90.81 258 SER A N 1
ATOM 1980 C CA . SER A 1 258 ? -15.847 -15.195 4.068 1.00 90.81 258 SER A CA 1
ATOM 1981 C C . SER A 1 258 ? -15.910 -14.981 5.582 1.00 90.81 258 SER A C 1
ATOM 1983 O O . SER A 1 258 ? -16.998 -14.773 6.113 1.00 90.81 258 SER A O 1
ATOM 1985 N N . HIS A 1 259 ? -14.783 -15.053 6.296 1.00 92.38 259 HIS A N 1
ATOM 1986 C CA . HIS A 1 259 ? -14.751 -14.775 7.728 1.00 92.38 259 HIS A CA 1
ATOM 1987 C C . HIS A 1 259 ? -14.875 -13.266 7.995 1.00 92.38 259 HIS A C 1
ATOM 1989 O O . HIS A 1 259 ? -14.213 -12.453 7.345 1.00 92.38 259 HIS A O 1
ATOM 1995 N N . GLU A 1 260 ? -15.698 -12.882 8.979 1.00 92.12 260 GLU A N 1
ATOM 1996 C CA . GLU A 1 260 ? -15.950 -11.471 9.332 1.00 92.12 260 GLU A CA 1
ATOM 1997 C C . GLU A 1 260 ? -14.681 -10.736 9.798 1.00 92.12 260 GLU A C 1
ATOM 1999 O O . GLU A 1 260 ? -14.559 -9.519 9.618 1.00 92.12 260 GLU A O 1
ATOM 2004 N N . GLY A 1 261 ? -13.740 -11.488 10.379 1.00 93.25 261 GLY A N 1
ATOM 2005 C CA . GLY A 1 261 ? -12.484 -10.977 10.918 1.00 93.25 261 GLY A CA 1
ATOM 2006 C C . GLY A 1 261 ? -12.656 -10.242 12.249 1.00 93.25 261 GLY A C 1
ATOM 2007 O O . GLY A 1 261 ? -13.595 -10.498 13.003 1.00 93.25 261 GLY A O 1
ATOM 2008 N N . THR A 1 262 ? -11.746 -9.308 12.522 1.00 93.81 262 THR A N 1
ATOM 2009 C CA . THR A 1 262 ? -11.791 -8.432 13.706 1.00 93.81 262 THR A CA 1
ATOM 2010 C C . THR A 1 262 ? -11.910 -6.981 13.284 1.00 93.81 262 THR A C 1
ATOM 2012 O O . THR A 1 262 ? -11.124 -6.532 12.454 1.00 93.81 262 THR A O 1
ATOM 2015 N N . VAL A 1 263 ? -12.823 -6.223 13.891 1.00 95.06 263 VAL A N 1
ATOM 2016 C CA . VAL A 1 263 ? -12.927 -4.770 13.696 1.00 95.06 263 VAL A CA 1
ATOM 2017 C C . VAL A 1 263 ? -12.271 -4.029 14.858 1.00 95.06 263 VAL A C 1
ATOM 2019 O O . VAL A 1 263 ? -12.723 -4.120 16.000 1.00 95.06 263 VAL A O 1
ATOM 2022 N N . ILE A 1 264 ? -11.237 -3.254 14.545 1.00 93.75 264 ILE A N 1
ATOM 2023 C CA . ILE A 1 264 ? -10.577 -2.316 15.450 1.00 93.75 264 ILE A CA 1
ATOM 2024 C C . ILE A 1 264 ? -11.268 -0.956 15.305 1.00 93.75 264 ILE A C 1
ATOM 2026 O O . ILE A 1 264 ? -11.351 -0.416 14.200 1.00 93.75 264 ILE A O 1
ATOM 2030 N N . LYS A 1 265 ? -11.794 -0.407 16.401 1.00 93.19 265 LYS A N 1
ATOM 2031 C CA . LYS A 1 265 ? -12.493 0.893 16.425 1.00 93.19 265 LYS A CA 1
ATOM 2032 C C . LYS A 1 265 ? -12.392 1.539 17.807 1.00 93.19 265 LYS A C 1
ATOM 2034 O O . LYS A 1 265 ? -12.006 0.878 18.757 1.00 93.19 265 LYS A O 1
ATOM 2039 N N . LYS A 1 266 ? -12.758 2.814 17.954 1.00 87.25 266 LYS A N 1
ATOM 2040 C CA . LYS A 1 266 ? -12.586 3.536 19.229 1.00 87.25 266 LYS A CA 1
ATOM 2041 C C . LYS A 1 266 ? -13.427 2.979 20.391 1.00 87.25 266 LYS A C 1
ATOM 2043 O O . LYS A 1 266 ? -12.923 2.868 21.498 1.00 87.25 266 LYS A O 1
ATOM 2048 N N . GLU A 1 267 ? -14.691 2.625 20.151 1.00 78.00 267 GLU A N 1
ATOM 2049 C CA . GLU A 1 267 ? -15.629 2.173 21.195 1.00 78.00 267 GLU A CA 1
ATOM 2050 C C . GLU A 1 267 ? -16.431 0.936 20.734 1.00 78.00 267 GLU A C 1
ATOM 2052 O O . GLU A 1 267 ? -16.886 0.855 19.582 1.00 78.00 267 GLU A O 1
ATOM 2057 N N . HIS A 1 268 ? -16.617 -0.044 21.630 1.00 69.44 268 HIS A N 1
ATOM 2058 C CA . HIS A 1 268 ? -17.481 -1.211 21.417 1.00 69.44 268 HIS A CA 1
ATOM 2059 C C . HIS A 1 268 ? -18.201 -1.646 22.703 1.00 69.44 268 HIS A C 1
ATOM 2061 O O . HIS A 1 268 ? -17.576 -1.776 23.748 1.00 69.44 268 HIS A O 1
ATOM 2067 N N . ASP A 1 269 ? -19.487 -1.996 22.602 1.00 55.62 269 ASP A N 1
ATOM 2068 C CA . ASP A 1 269 ? -20.318 -2.494 23.721 1.00 55.62 269 ASP A CA 1
ATOM 2069 C C . ASP A 1 269 ? -20.031 -3.969 24.091 1.00 55.62 269 ASP A C 1
ATOM 2071 O O . ASP A 1 269 ? -20.904 -4.719 24.527 1.00 55.62 269 ASP A O 1
ATOM 2075 N N . GLY A 1 270 ? -18.811 -4.429 23.816 1.00 56.75 270 GLY A N 1
ATOM 2076 C CA . GLY A 1 270 ? -18.392 -5.823 23.971 1.00 56.75 270 GLY A CA 1
ATOM 2077 C C . GLY A 1 270 ? -17.569 -6.043 25.235 1.00 56.75 270 GLY A C 1
ATOM 2078 O O . GLY A 1 270 ? -17.065 -5.096 25.828 1.00 56.75 270 GLY A O 1
ATOM 2079 N N . THR A 1 271 ? -17.375 -7.305 25.618 1.00 54.28 271 THR A N 1
ATOM 2080 C CA . THR A 1 271 ? -16.420 -7.660 26.673 1.00 54.28 271 THR A CA 1
ATOM 2081 C C . THR A 1 271 ? -15.028 -7.168 26.281 1.00 54.28 271 THR A C 1
ATOM 2083 O O . THR A 1 271 ? -14.464 -7.665 25.308 1.00 54.28 271 THR A O 1
ATOM 2086 N N . HIS A 1 272 ? -14.492 -6.206 27.031 1.00 57.09 272 HIS A N 1
ATOM 2087 C CA . HIS A 1 272 ? -13.116 -5.740 26.871 1.00 57.09 272 HIS A CA 1
ATOM 2088 C C . HIS A 1 272 ? -12.121 -6.893 26.957 1.00 57.09 272 HIS A C 1
ATOM 2090 O O . HIS A 1 272 ? -12.315 -7.844 27.727 1.00 57.09 272 HIS A O 1
ATOM 2096 N N . LEU A 1 273 ? -11.026 -6.786 26.209 1.00 57.56 273 LEU A N 1
ATOM 2097 C CA . LEU A 1 273 ? -9.905 -7.704 26.356 1.00 57.56 273 LEU A CA 1
ATOM 2098 C C . LEU A 1 273 ? -9.196 -7.399 27.675 1.00 57.56 273 LEU A C 1
ATOM 2100 O O . LEU A 1 273 ? -8.375 -6.491 27.776 1.00 57.56 273 LEU A O 1
ATOM 2104 N N . VAL A 1 274 ? -9.554 -8.162 28.711 1.00 48.88 274 VAL A N 1
ATOM 2105 C CA . VAL A 1 274 ? -9.012 -8.001 30.062 1.00 48.88 274 VAL A CA 1
ATOM 2106 C C . VAL A 1 274 ? -7.519 -8.317 30.051 1.00 48.88 274 VAL A C 1
ATOM 2108 O O . VAL A 1 274 ? -7.106 -9.476 30.136 1.00 48.88 274 VAL A O 1
ATOM 2111 N N . SER A 1 275 ? -6.699 -7.270 29.989 1.00 43.78 275 SER A N 1
ATOM 2112 C CA . SER A 1 275 ? -5.275 -7.371 30.261 1.00 43.78 275 SER A CA 1
ATOM 2113 C C . SER A 1 275 ? -5.079 -7.719 31.736 1.00 43.78 275 SER A C 1
ATOM 2115 O O . SER A 1 275 ? -5.310 -6.913 32.642 1.00 43.78 275 SER A O 1
ATOM 2117 N N . TYR A 1 276 ? -4.641 -8.949 32.001 1.00 37.53 276 TYR A N 1
ATOM 2118 C CA . TYR A 1 276 ? -4.122 -9.298 33.316 1.00 37.53 276 TYR A CA 1
ATOM 2119 C C . TYR A 1 276 ? -2.841 -8.496 33.543 1.00 37.53 276 TYR A C 1
ATOM 2121 O O . TYR A 1 276 ? -1.774 -8.861 33.051 1.00 37.53 276 TYR A O 1
ATOM 2129 N N . LYS A 1 277 ? -2.937 -7.404 34.311 1.00 32.25 277 LYS A N 1
ATOM 2130 C CA . LYS A 1 277 ? -1.757 -6.795 34.925 1.00 32.25 277 LYS A CA 1
ATOM 2131 C C . LYS A 1 277 ? -1.127 -7.840 35.835 1.00 32.25 277 LYS A C 1
ATOM 2133 O O . LYS A 1 277 ? -1.654 -8.112 36.913 1.00 32.25 277 LYS A O 1
ATOM 2138 N N . ILE A 1 278 ? -0.011 -8.414 35.397 1.00 36.16 278 ILE A N 1
ATOM 2139 C CA . ILE A 1 278 ? 0.878 -9.152 36.287 1.00 36.16 278 ILE A CA 1
ATOM 2140 C C . ILE A 1 278 ? 1.393 -8.121 37.293 1.00 36.16 278 ILE A C 1
ATOM 2142 O O . ILE A 1 278 ? 2.094 -7.183 36.924 1.00 36.16 278 ILE A O 1
ATOM 2146 N N . GLN A 1 279 ? 0.943 -8.245 38.539 1.00 32.66 279 GLN A N 1
ATOM 2147 C CA . GLN A 1 279 ? 1.511 -7.505 39.656 1.00 32.66 279 GLN A CA 1
ATOM 2148 C C . GLN A 1 279 ? 2.841 -8.175 40.011 1.00 32.66 279 GLN A C 1
ATOM 2150 O O . GLN A 1 279 ? 2.845 -9.360 40.351 1.00 32.66 279 GLN A O 1
ATOM 2155 N N . GLU A 1 280 ? 3.936 -7.424 39.886 1.00 34.94 280 GLU A N 1
ATOM 2156 C CA . GLU A 1 280 ? 5.192 -7.700 40.601 1.00 34.94 280 GLU A CA 1
ATOM 2157 C C . GLU A 1 280 ? 5.044 -7.351 42.092 1.00 34.94 280 GLU A C 1
ATOM 2159 O O . GLU A 1 280 ? 4.333 -6.361 42.396 1.00 34.94 280 GLU A O 1
#